Protein AF-A0A0C9RNR1-F1 (afdb_monomer_lite)

Structure (mmCIF, N/CA/C/O backbone):
data_AF-A0A0C9RNR1-F1
#
_entry.id   AF-A0A0C9RNR1-F1
#
loop_
_atom_site.group_PDB
_atom_site.id
_atom_site.type_symbol
_atom_site.label_atom_id
_atom_site.label_alt_id
_atom_site.label_comp_id
_atom_site.label_asym_id
_atom_site.label_entity_id
_atom_site.label_seq_id
_atom_site.pdbx_PDB_ins_code
_atom_site.Cartn_x
_atom_site.Cartn_y
_atom_site.Cartn_z
_atom_site.occupancy
_atom_site.B_iso_or_equiv
_atom_site.auth_seq_id
_atom_site.auth_comp_id
_atom_site.auth_asym_id
_atom_site.auth_atom_id
_atom_site.pdbx_PDB_model_num
ATOM 1 N N . MET A 1 1 ? 25.858 -9.173 -33.716 1.00 35.94 1 MET A N 1
ATOM 2 C CA . MET A 1 1 ? 25.272 -8.986 -32.372 1.00 35.94 1 MET A CA 1
ATOM 3 C C . MET A 1 1 ? 24.907 -7.518 -32.243 1.00 35.94 1 MET A C 1
ATOM 5 O O . MET A 1 1 ? 25.804 -6.699 -32.131 1.00 35.94 1 MET A O 1
ATOM 9 N N . SER A 1 2 ? 23.631 -7.173 -32.409 1.00 32.78 2 SER A N 1
ATOM 10 C CA . SER A 1 2 ? 23.141 -5.790 -32.363 1.00 32.78 2 SER A CA 1
ATOM 11 C C . SER A 1 2 ? 22.529 -5.511 -30.991 1.00 32.78 2 SER A C 1
ATOM 13 O O . SER A 1 2 ? 21.550 -6.155 -30.617 1.00 32.78 2 SER A O 1
ATOM 15 N N . GLU A 1 3 ? 23.124 -4.584 -30.244 1.00 34.31 3 GLU A N 1
ATOM 16 C CA . GLU A 1 3 ? 22.638 -4.125 -28.942 1.00 34.31 3 GLU A CA 1
ATOM 17 C C . GLU A 1 3 ? 21.278 -3.426 -29.086 1.00 34.31 3 GLU A C 1
ATOM 19 O O . GLU A 1 3 ? 21.125 -2.464 -29.840 1.00 34.31 3 GLU A O 1
ATOM 24 N N . TRP A 1 4 ? 20.270 -3.913 -28.360 1.00 26.73 4 TRP A N 1
ATOM 25 C CA . TRP A 1 4 ? 18.985 -3.229 -28.221 1.00 26.73 4 TRP A CA 1
ATOM 26 C C . TRP A 1 4 ? 19.075 -2.138 -27.143 1.00 26.73 4 TRP A C 1
ATOM 28 O O . TRP A 1 4 ? 19.646 -2.378 -26.076 1.00 26.73 4 TRP A O 1
ATOM 38 N N . PRO A 1 5 ? 18.458 -0.960 -27.343 1.00 36.59 5 PRO A N 1
ATOM 39 C CA . PRO A 1 5 ? 18.463 0.092 -26.338 1.00 36.59 5 PRO A CA 1
ATOM 40 C C . PRO A 1 5 ? 17.540 -0.277 -25.166 1.00 36.59 5 PRO A C 1
ATOM 42 O O . PRO A 1 5 ? 16.322 -0.404 -25.313 1.00 36.59 5 PRO A O 1
ATOM 45 N N . VAL A 1 6 ? 18.128 -0.417 -23.975 1.00 36.94 6 VAL A N 1
ATOM 46 C CA . VAL A 1 6 ? 17.417 -0.613 -22.703 1.00 36.94 6 VAL A CA 1
ATOM 47 C C . VAL A 1 6 ? 16.594 0.643 -22.389 1.00 36.94 6 VAL A C 1
ATOM 49 O O . VAL A 1 6 ? 17.132 1.664 -21.956 1.00 36.94 6 VAL A O 1
ATOM 52 N N . LYS A 1 7 ? 15.272 0.580 -22.593 1.00 38.75 7 LYS A N 1
ATOM 53 C CA . LYS A 1 7 ? 14.333 1.637 -22.182 1.00 38.75 7 LYS A CA 1
ATOM 54 C C . LYS A 1 7 ? 14.209 1.659 -20.652 1.00 38.75 7 LYS A C 1
ATOM 56 O O . LYS A 1 7 ? 13.410 0.928 -20.065 1.00 38.75 7 LYS A O 1
ATOM 61 N N . ARG A 1 8 ? 15.025 2.500 -20.012 1.00 43.25 8 ARG A N 1
ATOM 62 C CA . ARG A 1 8 ? 14.995 2.782 -18.566 1.00 43.25 8 ARG A CA 1
ATOM 63 C C . ARG A 1 8 ? 13.720 3.543 -18.200 1.00 43.25 8 ARG A C 1
ATOM 65 O O . ARG A 1 8 ? 13.287 4.418 -18.945 1.00 43.25 8 ARG A O 1
ATOM 72 N N . ALA A 1 9 ? 13.117 3.206 -17.062 1.00 36.34 9 ALA A N 1
ATOM 73 C CA . ALA A 1 9 ? 11.925 3.884 -16.571 1.00 36.34 9 ALA A CA 1
ATOM 74 C C . ALA A 1 9 ? 12.274 5.322 -16.149 1.00 36.34 9 ALA A C 1
ATOM 76 O O . ALA A 1 9 ? 12.951 5.538 -15.149 1.00 36.34 9 ALA A O 1
ATOM 77 N N . ARG A 1 10 ? 11.815 6.301 -16.930 1.00 39.66 10 ARG A N 1
ATOM 78 C CA . ARG A 1 10 ? 11.712 7.710 -16.544 1.00 39.66 10 ARG A CA 1
ATOM 79 C C . ARG A 1 10 ? 10.227 8.053 -16.618 1.00 39.66 10 ARG A C 1
ATOM 81 O O . ARG A 1 10 ? 9.581 7.692 -17.600 1.00 39.66 10 ARG A O 1
ATOM 88 N N . VAL A 1 11 ? 9.679 8.657 -15.570 1.00 40.31 11 VAL A N 1
ATOM 89 C CA . VAL A 1 11 ? 8.299 9.155 -15.565 1.00 40.31 11 VAL A CA 1
ATOM 90 C C . VAL A 1 11 ? 8.366 10.661 -15.765 1.00 40.31 11 VAL A C 1
ATOM 92 O O . VAL A 1 11 ? 8.975 11.356 -14.953 1.00 40.31 11 VAL A O 1
ATOM 95 N N . ASP A 1 12 ? 7.763 11.142 -16.849 1.00 34.16 12 ASP A N 1
ATOM 96 C CA . ASP A 1 12 ? 7.531 12.568 -17.061 1.00 34.16 12 ASP A CA 1
ATOM 97 C C . ASP A 1 12 ? 6.388 13.014 -16.142 1.00 34.16 12 ASP A C 1
ATOM 99 O O . ASP A 1 12 ? 5.281 12.473 -16.188 1.00 34.16 12 ASP A O 1
ATOM 103 N N . VAL A 1 13 ? 6.678 13.969 -15.259 1.00 36.22 13 VAL A N 1
ATOM 104 C CA . VAL A 1 13 ? 5.717 14.533 -14.306 1.00 36.22 13 VAL A CA 1
ATOM 105 C C . VAL A 1 13 ? 5.061 15.742 -14.967 1.00 36.22 13 VAL A C 1
ATOM 107 O O . VAL A 1 13 ? 5.750 16.701 -15.302 1.00 36.22 13 VAL A O 1
ATOM 110 N N . LYS A 1 14 ? 3.736 15.707 -15.148 1.00 32.44 14 LYS A N 1
ATOM 111 C CA . LYS A 1 14 ? 2.952 16.930 -15.347 1.00 32.44 14 LYS A CA 1
ATOM 112 C C . LYS A 1 14 ? 2.677 17.519 -13.967 1.00 32.44 14 LYS A C 1
ATOM 114 O O . LYS A 1 14 ? 1.990 16.896 -13.160 1.00 32.44 14 LYS A O 1
ATOM 119 N N . GLU A 1 15 ? 3.297 18.656 -13.684 1.00 39.41 15 GLU A N 1
ATOM 120 C CA . GLU A 1 15 ? 2.907 19.519 -12.572 1.00 39.41 15 GLU A CA 1
ATOM 121 C C . GLU A 1 15 ? 1.522 20.100 -12.887 1.00 39.41 15 GLU A C 1
ATOM 123 O O . GLU A 1 15 ? 1.246 20.411 -14.043 1.00 39.41 15 GLU A O 1
ATOM 128 N N . ASP A 1 16 ? 0.675 20.154 -11.857 1.00 39.09 16 ASP A N 1
ATOM 129 C CA . ASP A 1 16 ? -0.628 20.832 -11.755 1.00 39.09 16 ASP A CA 1
ATOM 130 C C . ASP A 1 16 ? -1.819 19.890 -11.531 1.00 39.09 16 ASP A C 1
ATOM 132 O O . ASP A 1 16 ? -2.452 19.382 -12.456 1.00 39.09 16 ASP A O 1
ATOM 136 N N . LEU A 1 17 ? -2.187 19.738 -10.253 1.00 33.88 17 LEU A N 1
ATOM 137 C CA . LEU A 1 17 ? -3.575 19.505 -9.866 1.00 33.88 17 LEU A CA 1
ATOM 138 C C . LEU A 1 17 ? -3.913 20.388 -8.647 1.00 33.88 17 LEU A C 1
ATOM 140 O O . LEU A 1 17 ? -3.193 20.323 -7.646 1.00 33.88 17 LEU A O 1
ATOM 144 N N . PRO A 1 18 ? -4.966 21.224 -8.707 1.00 32.09 18 PRO A N 1
ATOM 145 C CA . PRO A 1 18 ? -5.335 22.116 -7.615 1.00 32.09 18 PRO A CA 1
ATOM 146 C C . PRO A 1 18 ? -6.057 21.355 -6.493 1.00 32.09 18 PRO A C 1
ATOM 148 O O . PRO A 1 18 ? -6.986 20.585 -6.732 1.00 32.09 18 PRO A O 1
ATOM 151 N N . LEU A 1 19 ? -5.631 21.594 -5.251 1.00 32.72 19 LEU A N 1
ATOM 152 C CA . LEU A 1 19 ? -6.321 21.164 -4.034 1.00 32.72 19 LEU A CA 1
ATOM 153 C C . LEU A 1 19 ? -7.526 22.087 -3.782 1.00 32.72 19 LEU A C 1
ATOM 155 O O . LEU A 1 19 ? -7.370 23.146 -3.182 1.00 32.72 19 LEU A O 1
ATOM 159 N N . ASP A 1 20 ? -8.721 21.676 -4.206 1.00 31.28 20 ASP A N 1
ATOM 160 C CA . ASP A 1 20 ? -9.993 22.186 -3.671 1.00 31.28 20 ASP A CA 1
ATOM 161 C C . ASP A 1 20 ? -10.746 21.015 -3.020 1.00 31.28 20 ASP A C 1
ATOM 163 O O . ASP A 1 20 ? -11.088 20.031 -3.675 1.00 31.28 20 ASP A O 1
ATOM 167 N N . LEU A 1 21 ? -10.921 21.090 -1.697 1.00 36.12 21 LEU A N 1
ATOM 168 C CA . LEU A 1 21 ? -11.472 20.037 -0.834 1.00 36.12 21 LEU A CA 1
ATOM 169 C C . LEU A 1 21 ? -12.864 20.390 -0.279 1.00 36.12 21 LEU A C 1
ATOM 171 O O . LEU A 1 21 ? -13.237 19.942 0.807 1.00 36.12 21 LEU A O 1
ATOM 175 N N . SER A 1 22 ? -13.668 21.174 -0.996 1.00 28.69 22 SER A N 1
ATOM 176 C CA . SER A 1 22 ? -15.038 21.458 -0.557 1.00 28.69 22 SER A CA 1
ATOM 177 C C . SER A 1 22 ? -16.022 20.319 -0.902 1.00 28.69 22 SER A C 1
ATOM 179 O O . SER A 1 22 ? -16.586 20.240 -1.989 1.00 28.69 22 SER A O 1
ATOM 181 N N . MET A 1 23 ? -16.280 19.420 0.056 1.00 34.66 23 MET A N 1
ATOM 182 C CA . MET A 1 23 ? -17.396 18.458 -0.004 1.00 34.66 23 MET A CA 1
ATOM 183 C C . MET A 1 23 ? -18.615 19.007 0.753 1.00 34.66 23 MET A C 1
ATOM 185 O O . MET A 1 23 ? -18.560 19.242 1.960 1.00 34.66 23 MET A O 1
ATOM 189 N N . ARG A 1 24 ? -19.726 19.191 0.029 1.00 29.47 24 ARG A N 1
ATOM 190 C CA . ARG A 1 24 ? -21.059 19.522 0.561 1.00 29.47 24 ARG A CA 1
ATOM 191 C C . ARG A 1 24 ? -21.687 18.295 1.229 1.00 29.47 24 ARG A C 1
ATOM 193 O O . ARG A 1 24 ? -21.643 17.197 0.682 1.00 29.47 24 ARG A O 1
ATOM 200 N N . SER A 1 25 ? -22.297 18.499 2.392 1.00 27.27 25 SER A N 1
ATOM 201 C CA . SER A 1 25 ? -23.067 17.491 3.121 1.00 27.27 25 SER A CA 1
ATOM 202 C C . SER A 1 25 ? -24.398 17.186 2.423 1.00 27.27 25 SER A C 1
ATOM 204 O O . SER A 1 25 ? -25.093 18.094 1.970 1.00 27.27 25 SER A O 1
ATOM 206 N N . ILE A 1 26 ? -24.776 15.906 2.372 1.00 29.36 26 ILE A N 1
ATOM 207 C CA . ILE A 1 26 ? -26.142 15.468 2.061 1.00 29.36 26 ILE A CA 1
ATOM 208 C C . ILE A 1 26 ? -26.623 14.560 3.196 1.00 29.36 26 ILE A C 1
ATOM 210 O O . ILE A 1 26 ? -25.890 13.707 3.695 1.00 29.36 26 ILE A O 1
ATOM 214 N N . SER A 1 27 ? -27.854 14.832 3.620 1.00 28.41 27 SER A N 1
ATOM 215 C CA . SER A 1 27 ? -28.597 14.267 4.741 1.00 28.41 27 SER A CA 1
ATOM 216 C C . SER A 1 27 ? -29.081 12.831 4.520 1.00 28.41 27 SER A C 1
ATOM 218 O O . SER A 1 27 ? -29.361 12.404 3.404 1.00 28.41 27 SER A O 1
ATOM 220 N N . THR A 1 28 ? -29.234 12.135 5.643 1.00 27.36 28 THR A N 1
ATOM 221 C CA . THR A 1 28 ? -29.674 10.749 5.837 1.00 27.36 28 THR A CA 1
ATOM 222 C C . THR A 1 28 ? -31.156 10.499 5.543 1.00 27.36 28 THR A C 1
ATOM 224 O O . THR A 1 28 ? -32.003 11.303 5.927 1.00 27.36 28 THR A O 1
ATOM 227 N N . GLY A 1 29 ? -31.459 9.317 4.998 1.00 25.64 29 GLY A N 1
ATOM 228 C CA . GLY A 1 29 ? -32.767 8.661 5.061 1.00 25.64 29 GLY A CA 1
ATOM 229 C C . GLY A 1 29 ? -32.606 7.256 5.650 1.00 25.64 29 GLY A C 1
ATOM 230 O O . GLY A 1 29 ? -31.748 6.494 5.211 1.00 25.64 29 GLY A O 1
ATOM 231 N N . THR A 1 30 ? -33.373 6.972 6.698 1.00 26.56 30 THR A N 1
ATOM 232 C CA . THR A 1 30 ? -33.473 5.712 7.451 1.00 26.56 30 THR A CA 1
ATOM 233 C C . THR A 1 30 ? -34.291 4.661 6.713 1.00 26.56 30 THR A C 1
ATOM 235 O O . THR A 1 30 ? -35.353 5.003 6.210 1.00 26.56 30 THR A O 1
ATOM 238 N N . GLU A 1 31 ? -33.890 3.390 6.808 1.00 25.48 31 GLU A N 1
ATOM 239 C CA . GLU A 1 31 ? -34.819 2.265 6.978 1.00 25.48 31 GLU A CA 1
ATOM 240 C C . GLU A 1 31 ? -34.097 1.041 7.567 1.00 25.48 31 GLU A C 1
ATOM 242 O O . GLU A 1 31 ? -32.896 0.836 7.391 1.00 25.48 31 GLU A O 1
ATOM 247 N N . SER A 1 32 ? -34.844 0.299 8.373 1.00 27.58 32 SER A N 1
ATOM 248 C CA . SER A 1 32 ? -34.430 -0.727 9.332 1.00 27.58 32 SER A CA 1
ATOM 249 C C . SER A 1 32 ? -34.706 -2.138 8.821 1.00 27.58 32 SER A C 1
ATOM 251 O O . SER A 1 32 ? -35.799 -2.336 8.308 1.00 27.58 32 SER A O 1
ATOM 253 N N . GLU A 1 33 ? -33.850 -3.133 9.113 1.00 27.50 33 GLU A N 1
ATOM 254 C CA . GLU A 1 33 ? -34.331 -4.504 9.370 1.00 27.50 33 GLU A CA 1
ATOM 255 C C . GLU A 1 33 ? -33.338 -5.464 10.075 1.00 27.50 33 GLU A C 1
ATOM 257 O O . GLU A 1 33 ? -32.175 -5.599 9.709 1.00 27.50 33 GLU A O 1
ATOM 262 N N . LYS A 1 34 ? -33.901 -6.088 11.122 1.00 26.39 34 LYS A N 1
ATOM 263 C CA . LYS A 1 34 ? -33.707 -7.368 11.841 1.00 26.39 34 LYS A CA 1
ATOM 264 C C . LYS A 1 34 ? -32.382 -8.156 11.808 1.00 26.39 34 LYS A C 1
ATOM 266 O O . LYS A 1 34 ? -31.876 -8.591 10.782 1.00 26.39 34 LYS A O 1
ATOM 271 N N . SER A 1 35 ? -31.958 -8.486 13.028 1.00 29.06 35 SER A N 1
ATOM 272 C CA . SER A 1 35 ? -30.824 -9.304 13.455 1.00 29.06 35 SER A CA 1
ATOM 273 C C . SER A 1 35 ? -31.147 -10.804 13.587 1.00 29.06 35 SER A C 1
ATOM 275 O O . SER A 1 35 ? -32.209 -11.192 14.073 1.00 29.06 35 SER A O 1
ATOM 277 N N . GLN A 1 36 ? -30.171 -11.646 13.233 1.00 31.45 36 GLN A N 1
ATOM 278 C CA . GLN A 1 36 ? -30.008 -13.007 13.755 1.00 31.45 36 GLN A CA 1
ATOM 279 C C . GLN A 1 36 ? -28.646 -13.077 14.459 1.00 31.45 36 GLN A C 1
ATOM 281 O O . GLN A 1 36 ? -27.612 -12.818 13.846 1.00 31.45 36 GLN A O 1
ATOM 286 N N . GLU A 1 37 ? -28.657 -13.365 15.760 1.00 34.34 37 GLU A N 1
ATOM 287 C CA . GLU A 1 37 ? -27.469 -13.413 16.615 1.00 34.34 37 GLU A CA 1
ATOM 288 C C . GLU A 1 37 ? -26.782 -14.781 16.552 1.00 34.34 37 GLU A C 1
ATOM 290 O O . GLU A 1 37 ? -27.354 -15.814 16.898 1.00 34.34 37 GLU A O 1
ATOM 295 N N . SER A 1 38 ? -25.509 -14.767 16.168 1.00 33.34 38 SER A N 1
ATOM 296 C CA . SER A 1 38 ? -24.520 -15.795 16.506 1.00 33.34 38 SER A CA 1
ATOM 297 C C . SER A 1 38 ? -23.605 -15.249 17.610 1.00 33.34 38 SER A C 1
ATOM 299 O O . SER A 1 38 ? -23.360 -14.039 17.616 1.00 33.34 38 SER A O 1
ATOM 301 N N . PRO A 1 39 ? -23.070 -16.080 18.526 1.00 40.22 39 PRO A N 1
ATOM 302 C CA . PRO A 1 39 ? -22.374 -15.601 19.716 1.00 40.22 39 PRO A CA 1
ATOM 303 C C . PRO A 1 39 ? -21.039 -14.968 19.317 1.00 40.22 39 PRO A C 1
ATOM 305 O O . PRO A 1 39 ? -20.031 -15.646 19.121 1.00 40.22 39 PRO A O 1
ATOM 308 N N . SER A 1 40 ? -21.044 -13.648 19.153 1.00 55.38 40 SER A N 1
ATOM 309 C CA . SER A 1 40 ? -19.838 -12.877 18.904 1.00 55.38 40 SER A CA 1
ATOM 310 C C . SER A 1 40 ? -19.222 -12.539 20.256 1.00 55.38 40 SER A C 1
ATOM 312 O O . SER A 1 40 ? -19.852 -11.901 21.094 1.00 55.38 40 SER A O 1
ATOM 314 N N . ASN A 1 41 ? -17.986 -12.979 20.484 1.00 61.69 41 ASN A N 1
ATOM 315 C CA . ASN A 1 41 ? -17.217 -12.665 21.692 1.00 61.69 41 ASN A CA 1
ATOM 316 C C . ASN A 1 41 ? -16.699 -11.207 21.664 1.00 61.69 41 ASN A C 1
ATOM 318 O O . ASN A 1 41 ? -15.613 -10.900 22.152 1.00 61.69 41 ASN A O 1
ATOM 322 N N . CYS A 1 42 ? -17.444 -10.323 20.998 1.00 57.56 42 CYS A N 1
ATOM 323 C CA . CYS A 1 42 ? -17.068 -8.954 20.715 1.00 57.56 42 CYS A CA 1
ATOM 324 C C . CYS A 1 42 ? -17.404 -8.084 21.924 1.00 57.56 42 CYS A C 1
ATOM 326 O O . CYS A 1 42 ? -18.546 -8.114 22.385 1.00 57.56 42 CYS A O 1
ATOM 328 N N . PRO A 1 43 ? -16.458 -7.282 22.437 1.00 60.34 43 PRO A N 1
ATOM 329 C CA . PRO A 1 43 ? -16.772 -6.321 23.481 1.00 60.34 43 PRO A CA 1
ATOM 330 C C . PRO A 1 43 ? -17.845 -5.352 22.963 1.00 60.34 43 PRO A C 1
ATOM 332 O O . PRO A 1 43 ? -17.626 -4.603 22.014 1.00 60.34 43 PRO A O 1
ATOM 335 N N . SER A 1 44 ? -19.024 -5.401 23.581 1.00 52.97 44 SER A N 1
ATOM 336 C CA . SER A 1 44 ? -20.264 -4.756 23.125 1.00 52.97 44 SER A CA 1
ATOM 337 C C . SER A 1 44 ? -20.318 -3.242 23.350 1.00 52.97 44 SER A C 1
ATOM 339 O O . SER A 1 44 ? -21.340 -2.609 23.093 1.00 52.97 44 SER A O 1
ATOM 341 N N . THR A 1 45 ? -19.236 -2.629 23.823 1.00 53.75 45 THR A N 1
ATOM 342 C CA . THR A 1 45 ? -19.218 -1.196 24.107 1.00 53.75 45 THR A CA 1
ATOM 343 C C . THR A 1 45 ? -17.787 -0.683 24.080 1.00 53.75 45 THR A C 1
ATOM 345 O O . THR A 1 45 ? -16.926 -1.183 24.804 1.00 53.75 45 THR A O 1
ATOM 348 N N . LEU A 1 46 ? -17.524 0.351 23.273 1.00 53.84 46 LEU A N 1
ATOM 349 C CA . LEU A 1 46 ? -16.343 1.188 23.476 1.00 53.84 46 LEU A CA 1
ATOM 350 C C . LEU A 1 46 ? -16.480 1.794 24.882 1.00 53.84 46 LEU A C 1
ATOM 352 O O . LEU A 1 46 ? -17.467 2.488 25.127 1.00 53.84 46 LEU A O 1
ATOM 356 N N . PRO A 1 47 ? -15.556 1.544 25.826 1.00 46.38 47 PRO A N 1
ATOM 357 C CA . PRO A 1 47 ? -15.644 2.186 27.126 1.00 46.38 47 PRO A CA 1
ATOM 358 C C . PRO A 1 47 ? -15.586 3.704 26.933 1.00 46.38 47 PRO A C 1
ATOM 360 O O . PRO A 1 47 ? -14.698 4.204 26.226 1.00 46.38 47 PRO A O 1
ATOM 363 N N . ASN A 1 48 ? -16.535 4.402 27.571 1.00 43.50 48 ASN A N 1
ATOM 364 C CA . ASN A 1 48 ? -16.559 5.852 27.776 1.00 43.50 48 ASN A CA 1
ATOM 365 C C . ASN A 1 48 ? -15.360 6.247 28.648 1.00 43.50 48 ASN A C 1
ATOM 367 O O . ASN A 1 48 ? -15.485 6.575 29.823 1.00 43.50 48 ASN A O 1
ATOM 371 N N . HIS A 1 49 ? -14.165 6.177 28.080 1.00 48.66 49 HIS A N 1
ATOM 372 C CA . HIS A 1 49 ? -13.035 6.923 28.588 1.00 48.66 49 HIS A CA 1
ATOM 373 C C . HIS A 1 49 ? -13.030 8.249 27.850 1.00 48.66 49 HIS A C 1
ATOM 375 O O . HIS A 1 49 ? -12.961 8.270 26.623 1.00 48.66 49 HIS A O 1
ATOM 381 N N . SER A 1 50 ? -13.124 9.342 28.605 1.00 47.41 50 SER A N 1
ATOM 382 C CA . SER A 1 50 ? -12.782 10.676 28.132 1.00 47.41 50 SER A CA 1
ATOM 383 C C . SER A 1 50 ? -11.335 10.632 27.642 1.00 47.41 50 SER A C 1
ATOM 385 O O . SER A 1 50 ? -10.393 10.716 28.433 1.00 47.41 50 SER A O 1
ATOM 387 N N . GLU A 1 51 ? -11.150 10.381 26.349 1.00 55.16 51 GLU A N 1
ATOM 388 C CA . GLU A 1 51 ? -9.838 10.419 25.727 1.00 55.16 51 GLU A CA 1
ATOM 389 C C . GLU A 1 51 ? -9.325 11.847 25.865 1.00 55.16 51 GLU A C 1
ATOM 391 O O . GLU A 1 51 ? -9.977 12.803 25.450 1.00 55.16 51 GLU A O 1
ATOM 396 N N . ASN A 1 52 ? -8.185 11.986 26.534 1.00 49.19 52 ASN A N 1
ATOM 397 C CA . ASN A 1 52 ? -7.510 13.255 26.722 1.00 49.19 52 ASN A CA 1
ATOM 398 C C . ASN A 1 52 ? -6.967 13.713 25.358 1.00 49.19 52 ASN A C 1
ATOM 400 O O . ASN A 1 52 ? -5.807 13.498 25.029 1.00 49.19 52 ASN A O 1
ATOM 404 N N . THR A 1 53 ? -7.832 14.298 24.531 1.00 52.53 53 THR A N 1
ATOM 405 C CA . THR A 1 53 ? -7.544 14.829 23.188 1.00 52.53 53 THR A CA 1
ATOM 406 C C . THR A 1 53 ? -6.717 16.113 23.212 1.00 52.53 53 THR A C 1
ATOM 408 O O . THR A 1 53 ? -6.467 16.696 22.162 1.00 52.53 53 THR A O 1
ATOM 411 N N . GLN A 1 54 ? -6.260 16.549 24.388 1.00 52.19 54 GLN A N 1
ATOM 412 C CA . GLN A 1 54 ? -5.742 17.896 24.631 1.00 52.19 54 GLN A CA 1
ATOM 413 C C . GLN A 1 54 ? -4.461 18.259 23.855 1.00 52.19 54 GLN A C 1
ATOM 415 O O . GLN A 1 54 ? -4.092 19.422 23.872 1.00 52.19 54 GLN A O 1
ATOM 420 N N . ASN A 1 55 ? -3.808 17.331 23.138 1.00 61.78 55 ASN A N 1
ATOM 421 C CA . ASN A 1 55 ? -2.566 17.612 22.399 1.00 61.78 55 ASN A CA 1
ATOM 422 C C . ASN A 1 55 ? -2.456 16.981 20.997 1.00 61.78 55 ASN A C 1
ATOM 424 O O . ASN A 1 55 ? -1.381 17.046 20.402 1.00 61.78 55 ASN A O 1
ATOM 428 N N . PHE A 1 56 ? -3.508 16.367 20.439 1.00 62.72 56 PHE A N 1
ATOM 429 C CA . PHE A 1 56 ? -3.408 15.790 19.090 1.00 62.72 56 PHE A CA 1
ATOM 430 C C . PHE A 1 56 ? -3.719 16.855 18.028 1.00 62.72 56 PHE A C 1
ATOM 432 O O . PHE A 1 56 ? -4.848 17.354 17.999 1.00 62.72 56 PHE A O 1
ATOM 439 N N . PRO A 1 57 ? -2.769 17.217 17.145 1.00 72.81 57 PRO A N 1
ATOM 440 C CA . PRO A 1 57 ? -3.038 18.197 16.105 1.00 72.81 57 PRO A CA 1
ATOM 441 C C . PRO A 1 57 ? -4.160 17.689 15.186 1.00 72.81 57 PRO A C 1
ATOM 443 O O . PRO A 1 57 ? -4.099 16.547 14.722 1.00 72.81 57 PRO A O 1
ATOM 446 N N . PRO A 1 58 ? -5.183 18.505 14.879 1.00 65.81 58 PRO A N 1
ATOM 447 C CA . PRO A 1 58 ? -6.304 18.068 14.045 1.00 65.81 58 PRO A CA 1
ATOM 448 C C . PRO A 1 58 ? -5.890 17.737 12.598 1.00 65.81 58 PRO A C 1
ATOM 450 O O . PRO A 1 58 ? -6.668 17.145 11.853 1.00 65.81 58 PRO A O 1
ATOM 453 N N . ASP A 1 59 ? -4.667 18.090 12.194 1.00 84.94 59 ASP A N 1
ATOM 454 C CA . ASP A 1 59 ? -4.146 17.959 10.836 1.00 84.94 59 ASP A CA 1
ATOM 455 C C . ASP A 1 59 ? -3.252 16.726 10.607 1.00 84.94 59 ASP A C 1
ATOM 457 O O . ASP A 1 59 ? -2.728 16.565 9.503 1.00 84.94 59 ASP A O 1
ATOM 461 N N . VAL A 1 60 ? -3.085 15.827 11.591 1.00 89.19 60 VAL A N 1
ATOM 462 C CA . VAL A 1 60 ? -2.171 14.670 11.468 1.00 89.19 60 VAL A CA 1
ATOM 463 C C . VAL A 1 60 ? -2.420 13.820 10.212 1.00 89.19 60 VAL A C 1
ATOM 465 O O . VAL A 1 60 ? -1.440 13.553 9.513 1.00 89.19 60 VAL A O 1
ATOM 468 N N . PRO A 1 61 ? -3.661 13.435 9.837 1.00 92.12 61 PRO A N 1
ATOM 469 C CA . PRO A 1 61 ? -3.898 12.709 8.588 1.00 92.12 61 PRO A CA 1
ATOM 470 C C . PRO A 1 61 ? -3.393 13.448 7.341 1.00 92.12 61 PRO A C 1
ATOM 472 O O . PRO A 1 61 ? -2.814 12.829 6.452 1.00 92.12 61 PRO A O 1
ATOM 475 N N . LEU A 1 62 ? -3.580 14.772 7.282 1.00 91.12 62 LEU A N 1
ATOM 476 C CA . LEU A 1 62 ? -3.162 15.601 6.147 1.00 91.12 62 LEU A CA 1
ATOM 477 C C . LEU A 1 62 ? -1.643 15.778 6.109 1.00 91.12 62 LEU A C 1
ATOM 479 O O . LEU A 1 62 ? -1.031 15.664 5.047 1.00 91.12 62 LEU A O 1
ATOM 483 N N . ARG A 1 63 ? -1.019 16.003 7.270 1.00 92.06 63 ARG A N 1
ATOM 484 C CA . ARG A 1 63 ? 0.442 16.058 7.398 1.00 92.06 63 ARG A CA 1
ATOM 485 C C . ARG A 1 63 ? 1.072 14.740 6.974 1.00 92.06 63 ARG A C 1
ATOM 487 O O . ARG A 1 63 ? 2.022 14.743 6.197 1.00 92.06 63 ARG A O 1
ATOM 494 N N . LEU A 1 64 ? 0.517 13.621 7.431 1.00 92.31 64 LEU A N 1
ATOM 495 C CA . LEU A 1 64 ? 0.989 12.289 7.079 1.00 92.31 64 LEU A CA 1
ATOM 496 C C . LEU A 1 64 ? 0.883 12.025 5.575 1.00 92.31 64 LEU A C 1
ATOM 498 O O . LEU A 1 64 ? 1.860 11.596 4.964 1.00 92.31 64 LEU A O 1
ATOM 502 N N . LEU A 1 65 ? -0.262 12.364 4.978 1.00 94.00 65 LEU A N 1
ATOM 503 C CA . LEU A 1 65 ? -0.482 12.252 3.540 1.00 94.00 65 LEU A CA 1
ATOM 504 C C . LEU A 1 65 ? 0.528 13.089 2.745 1.00 94.00 65 LEU A C 1
ATOM 506 O O . LEU A 1 65 ? 1.119 12.601 1.784 1.00 94.00 65 LEU A O 1
ATOM 510 N N . SER A 1 66 ? 0.765 14.333 3.171 1.00 93.19 66 SER A N 1
ATOM 511 C CA . SER A 1 66 ? 1.744 15.232 2.552 1.00 93.19 66 SER A CA 1
ATOM 512 C C . SER A 1 66 ? 3.168 14.665 2.617 1.00 93.19 66 SER A C 1
ATOM 514 O O . SER A 1 66 ? 3.907 14.702 1.627 1.00 93.19 66 SER A O 1
ATOM 516 N N . LEU A 1 67 ? 3.544 14.062 3.750 1.00 92.88 67 LEU A N 1
ATOM 517 C CA . LEU A 1 67 ? 4.837 13.396 3.918 1.00 92.88 67 LEU A CA 1
ATOM 518 C C . LEU A 1 67 ? 4.975 12.164 3.024 1.00 92.88 67 LEU A C 1
ATOM 520 O O . LEU A 1 67 ? 6.000 12.001 2.363 1.00 92.88 67 LEU A O 1
ATOM 524 N N . GLU A 1 68 ? 3.952 11.310 2.963 1.00 94.38 68 GLU A N 1
ATOM 525 C CA . GLU A 1 68 ? 3.951 10.120 2.104 1.00 94.38 68 GLU A CA 1
ATOM 526 C C . GLU A 1 68 ? 4.014 10.486 0.624 1.00 94.38 68 GLU A C 1
ATOM 528 O O . GLU A 1 68 ? 4.759 9.861 -0.139 1.00 94.38 68 GLU A O 1
ATOM 533 N N . PHE A 1 69 ? 3.289 11.529 0.222 1.00 93.12 69 PHE A N 1
ATOM 534 C CA . PHE A 1 69 ? 3.317 12.035 -1.141 1.00 93.12 69 PHE A CA 1
ATOM 535 C C . PHE A 1 69 ? 4.693 12.617 -1.490 1.00 93.12 69 PHE A C 1
ATOM 537 O O . PHE A 1 69 ? 5.291 12.235 -2.497 1.00 93.12 69 PHE A O 1
ATOM 544 N N . SER A 1 70 ? 5.260 13.460 -0.623 1.00 92.69 70 SER A N 1
ATOM 545 C CA . SER A 1 70 ? 6.592 14.057 -0.814 1.00 92.69 70 SER A CA 1
ATOM 546 C C . SER A 1 70 ? 7.701 13.004 -0.879 1.00 92.69 70 SER A C 1
ATOM 548 O O . SER A 1 70 ? 8.590 13.061 -1.738 1.00 92.69 70 SER A O 1
ATOM 550 N N . LEU A 1 71 ? 7.632 11.996 -0.007 1.00 92.00 71 LEU A N 1
ATOM 551 C CA . LEU A 1 71 ? 8.537 10.854 -0.032 1.00 92.00 71 LEU A CA 1
ATOM 552 C C . LEU A 1 71 ? 8.397 10.084 -1.348 1.00 92.00 71 LEU A C 1
ATOM 554 O O . LEU A 1 71 ? 9.399 9.811 -2.004 1.00 92.00 71 LEU A O 1
ATOM 558 N N . THR A 1 72 ? 7.168 9.797 -1.778 1.00 92.81 72 THR A N 1
ATOM 559 C CA . THR A 1 72 ? 6.886 9.122 -3.054 1.00 92.81 72 THR A CA 1
ATOM 560 C C . THR A 1 72 ? 7.478 9.884 -4.242 1.00 92.81 72 THR A C 1
ATOM 562 O O . THR A 1 72 ? 8.164 9.280 -5.069 1.00 92.81 72 THR A O 1
ATOM 565 N N . LYS A 1 73 ? 7.308 11.212 -4.296 1.00 92.38 73 LYS A N 1
ATOM 566 C CA . LYS A 1 73 ? 7.901 12.068 -5.339 1.00 92.38 73 LYS A CA 1
ATOM 567 C C . LYS A 1 73 ? 9.425 12.063 -5.316 1.00 92.38 73 LYS A C 1
ATOM 569 O O . LYS A 1 73 ? 10.054 12.138 -6.368 1.00 92.38 73 LYS A O 1
ATOM 574 N N . THR A 1 74 ? 10.031 11.952 -4.138 1.00 91.56 74 THR A N 1
ATOM 575 C CA . THR A 1 74 ? 11.488 11.826 -4.012 1.00 91.56 74 THR A CA 1
ATOM 576 C C . THR A 1 74 ? 11.971 10.469 -4.523 1.00 91.56 74 THR A C 1
ATOM 578 O O . THR A 1 74 ? 12.914 10.412 -5.306 1.00 91.56 74 THR A O 1
ATOM 581 N N . LEU A 1 75 ? 11.291 9.380 -4.155 1.00 90.81 75 LEU A N 1
ATOM 582 C CA . LEU A 1 75 ? 11.637 8.024 -4.595 1.00 90.81 75 LEU A CA 1
ATOM 583 C C . LEU A 1 75 ? 11.503 7.844 -6.110 1.00 90.81 75 LEU A C 1
ATOM 585 O O . LEU A 1 75 ? 12.335 7.179 -6.714 1.00 90.81 75 LEU A O 1
ATOM 589 N N . GLN A 1 76 ? 10.505 8.464 -6.741 1.00 90.19 76 GLN A N 1
ATOM 590 C CA . GLN A 1 76 ? 10.329 8.423 -8.200 1.00 90.19 76 GLN A CA 1
ATOM 591 C C . GLN A 1 76 ? 11.494 9.061 -8.979 1.00 90.19 76 GLN A C 1
ATOM 593 O O . GLN A 1 76 ? 11.669 8.760 -10.158 1.00 90.19 76 GLN A O 1
ATOM 598 N N . LYS A 1 77 ? 12.301 9.921 -8.340 1.00 90.12 77 LYS A N 1
ATOM 599 C CA . LYS A 1 77 ? 13.493 10.541 -8.948 1.00 90.12 77 LYS A CA 1
ATOM 600 C C . LYS A 1 77 ? 14.735 9.646 -8.871 1.00 90.12 77 LYS A C 1
ATOM 602 O O . LYS A 1 77 ? 15.731 9.937 -9.530 1.00 90.12 77 LYS A O 1
ATOM 607 N N . ILE A 1 78 ? 14.693 8.579 -8.074 1.00 89.81 78 ILE A N 1
ATOM 608 C CA . ILE A 1 78 ? 15.810 7.650 -7.909 1.00 89.81 78 ILE A CA 1
ATOM 609 C C . ILE A 1 78 ? 15.883 6.717 -9.117 1.00 89.81 78 ILE A C 1
ATOM 611 O O . ILE A 1 78 ? 14.892 6.107 -9.521 1.00 89.81 78 ILE A O 1
ATOM 615 N N . LEU A 1 79 ? 17.090 6.546 -9.659 1.00 88.25 79 LEU A N 1
ATOM 616 C CA . LEU A 1 79 ? 17.356 5.522 -10.661 1.00 88.25 79 LEU A CA 1
ATOM 617 C C . LEU A 1 79 ? 17.609 4.179 -9.969 1.00 88.25 79 LEU A C 1
ATOM 619 O O . LEU A 1 79 ? 18.719 3.899 -9.515 1.00 88.25 79 LEU A O 1
ATOM 623 N N . PHE A 1 80 ? 16.584 3.333 -9.913 1.00 90.44 80 PHE A N 1
ATOM 624 C CA . PHE A 1 80 ? 16.744 1.978 -9.400 1.00 90.44 80 PHE A CA 1
ATOM 625 C C . PHE A 1 80 ? 17.529 1.120 -10.408 1.00 90.44 80 PHE A C 1
ATOM 627 O O . PHE A 1 80 ? 17.146 1.045 -11.578 1.00 90.44 80 PHE A O 1
ATOM 634 N N . PRO A 1 81 ? 18.639 0.480 -9.996 1.00 89.00 81 PRO A N 1
ATOM 635 C CA . PRO A 1 81 ? 19.370 -0.430 -10.863 1.00 89.00 81 PRO A CA 1
ATOM 636 C C . PRO A 1 81 ? 18.609 -1.754 -11.024 1.00 89.00 81 PRO A C 1
ATOM 638 O O . PRO A 1 81 ? 17.680 -2.061 -10.273 1.00 89.00 81 PRO A O 1
ATOM 641 N N . ALA A 1 82 ? 19.073 -2.584 -11.960 1.00 90.12 82 ALA A N 1
ATOM 642 C CA . ALA A 1 82 ? 18.614 -3.963 -12.073 1.00 90.12 82 ALA A CA 1
ATOM 643 C C . ALA A 1 82 ? 18.668 -4.684 -10.702 1.00 90.12 82 ALA A C 1
ATOM 64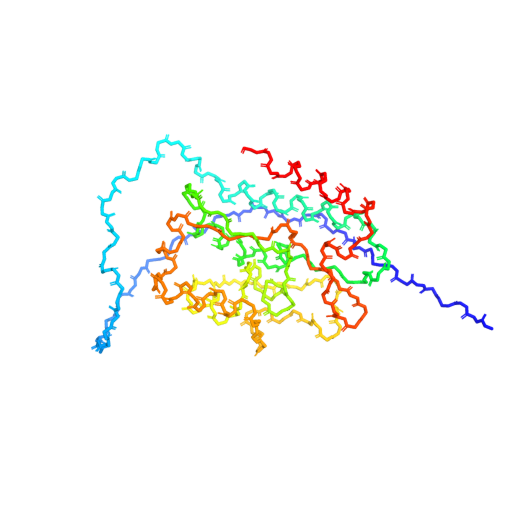5 O O . ALA A 1 82 ? 19.627 -4.471 -9.946 1.00 90.12 82 ALA A O 1
ATOM 646 N N . PRO A 1 83 ? 17.669 -5.530 -10.382 1.00 94.06 83 PRO A N 1
ATOM 647 C CA . PRO A 1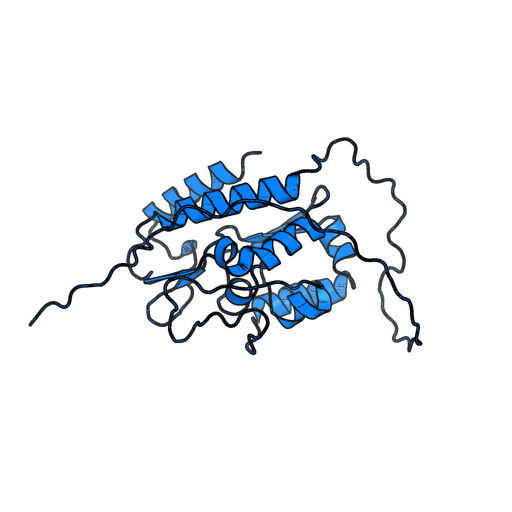 83 ? 16.621 -6.029 -11.282 1.00 94.06 83 PRO A CA 1
ATOM 648 C C . PRO A 1 83 ? 15.322 -5.197 -11.310 1.00 94.06 83 PRO A C 1
ATOM 650 O O . PRO A 1 83 ? 14.325 -5.675 -11.837 1.00 94.06 83 PRO A O 1
ATOM 653 N N . VAL A 1 84 ? 15.287 -3.985 -10.745 1.00 95.88 84 VAL A N 1
ATOM 654 C CA . VAL A 1 84 ? 14.060 -3.169 -10.729 1.00 95.88 84 VAL A CA 1
ATOM 655 C C . VAL A 1 84 ? 13.761 -2.616 -12.125 1.00 95.88 84 VAL A C 1
ATOM 657 O O . VAL A 1 84 ? 14.585 -1.922 -12.715 1.00 95.88 84 VAL A O 1
ATOM 660 N N . GLU A 1 85 ? 12.556 -2.878 -12.627 1.00 96.06 85 GLU A N 1
ATOM 661 C CA . GLU A 1 85 ? 12.086 -2.404 -13.938 1.00 96.06 85 GLU A CA 1
ATOM 662 C C . GLU A 1 85 ? 10.766 -1.634 -13.880 1.00 96.06 85 GLU A C 1
ATOM 664 O O . GLU A 1 85 ? 10.497 -0.794 -14.744 1.00 96.06 85 GLU A O 1
ATOM 669 N N . TYR A 1 86 ? 9.949 -1.902 -12.862 1.00 96.81 86 TYR A N 1
ATOM 670 C CA . TYR A 1 86 ? 8.667 -1.243 -12.650 1.00 96.81 86 TYR A CA 1
ATOM 671 C C . TYR A 1 86 ? 8.603 -0.670 -11.236 1.00 96.81 86 TYR A C 1
ATOM 673 O O . TYR A 1 86 ? 8.951 -1.344 -10.265 1.00 96.81 86 TYR A O 1
ATOM 681 N N . LEU A 1 87 ? 8.119 0.568 -11.138 1.00 96.44 87 LEU A N 1
ATOM 682 C CA . LEU A 1 87 ? 7.853 1.263 -9.885 1.00 96.44 87 LEU A CA 1
ATOM 683 C C . LEU A 1 87 ? 6.396 1.702 -9.875 1.00 96.44 87 LEU A C 1
ATOM 685 O O . LEU A 1 87 ? 5.953 2.439 -10.755 1.00 96.44 87 LEU A O 1
ATOM 689 N N . TYR A 1 88 ? 5.655 1.243 -8.874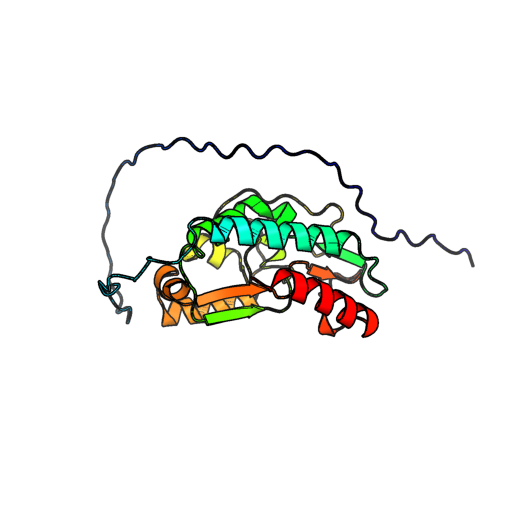 1.00 97.88 88 TYR A N 1
ATOM 690 C CA . TYR A 1 88 ? 4.279 1.651 -8.631 1.00 97.88 88 TYR A CA 1
ATOM 691 C C . TYR A 1 88 ? 4.223 2.522 -7.381 1.00 97.88 88 TYR A C 1
ATOM 693 O O . TYR A 1 88 ? 4.768 2.152 -6.342 1.00 97.88 88 TYR A O 1
ATOM 701 N N . SER A 1 89 ? 3.490 3.630 -7.472 1.00 97.56 89 SER A N 1
ATOM 702 C CA . SER A 1 89 ? 3.252 4.572 -6.374 1.00 97.56 89 SER A CA 1
ATOM 703 C C . SER A 1 89 ? 1.764 4.610 -5.995 1.00 97.56 89 SER A C 1
ATOM 705 O O . SER A 1 89 ? 1.056 5.509 -6.448 1.00 97.56 89 SER A O 1
ATOM 707 N N . PRO A 1 90 ? 1.258 3.662 -5.180 1.00 98.00 90 PRO A N 1
ATOM 708 C CA . PRO A 1 90 ? -0.159 3.614 -4.812 1.00 98.00 90 PRO A CA 1
ATOM 709 C C . PRO A 1 90 ? -0.644 4.863 -4.075 1.00 98.00 90 PRO A C 1
ATOM 711 O O . PRO A 1 90 ? -1.806 5.219 -4.196 1.00 98.00 90 PRO A O 1
ATOM 714 N N . ILE A 1 91 ? 0.244 5.562 -3.361 1.00 97.56 91 ILE A N 1
ATOM 715 C CA . ILE A 1 91 ? -0.076 6.845 -2.715 1.00 97.56 91 ILE A CA 1
ATOM 716 C C . ILE A 1 91 ? -0.540 7.893 -3.739 1.00 97.56 91 ILE A C 1
ATOM 718 O O . ILE A 1 91 ? -1.346 8.756 -3.412 1.00 97.56 91 ILE A O 1
ATOM 722 N N . GLU A 1 92 ? -0.048 7.813 -4.978 1.00 97.00 92 GLU A N 1
ATOM 723 C CA . GLU A 1 92 ? -0.391 8.743 -6.052 1.00 97.00 92 GLU A CA 1
ATOM 724 C C . GLU A 1 92 ? -1.625 8.279 -6.831 1.00 97.00 92 GLU A C 1
ATOM 726 O O . GLU A 1 92 ? -2.621 8.989 -6.871 1.00 97.00 92 GLU A O 1
ATOM 731 N N . TYR A 1 93 ? -1.603 7.076 -7.413 1.00 98.44 93 TYR A N 1
ATOM 732 C CA . TYR A 1 93 ? -2.717 6.642 -8.267 1.00 98.44 93 TYR A CA 1
ATOM 733 C C . TYR A 1 93 ? -3.931 6.120 -7.482 1.00 98.44 93 TYR A C 1
ATOM 735 O O . TYR A 1 93 ? -5.033 6.091 -8.009 1.00 98.44 93 TYR A O 1
ATOM 743 N N . ALA A 1 94 ? -3.775 5.710 -6.221 1.00 98.38 94 ALA A N 1
ATOM 744 C CA . ALA A 1 94 ? -4.888 5.337 -5.340 1.00 98.38 94 ALA A CA 1
ATOM 745 C C . ALA A 1 94 ? -5.109 6.393 -4.241 1.00 98.38 94 ALA A C 1
ATOM 747 O O . ALA A 1 94 ? -5.598 6.075 -3.153 1.00 98.38 94 ALA A O 1
ATOM 748 N N . PHE A 1 95 ? -4.750 7.654 -4.524 1.00 98.12 95 PHE A N 1
ATOM 749 C CA . PHE A 1 95 ? -4.787 8.767 -3.573 1.00 98.12 95 PHE A CA 1
ATOM 750 C C . PHE A 1 95 ? -6.142 8.911 -2.878 1.00 98.12 95 PHE A C 1
ATOM 752 O O . PHE A 1 95 ? -6.185 9.094 -1.665 1.00 98.12 95 PHE A O 1
ATOM 759 N N . SER A 1 96 ? -7.250 8.782 -3.617 1.00 98.25 96 SER A N 1
ATOM 760 C CA . SER A 1 96 ? -8.603 8.911 -3.060 1.00 98.25 96 SER A CA 1
ATOM 761 C C . SER A 1 96 ? -8.847 7.911 -1.923 1.00 98.25 96 SER A C 1
ATOM 763 O O . SER A 1 96 ? -9.206 8.305 -0.814 1.00 98.25 96 SER A O 1
ATOM 765 N N . VAL A 1 97 ? -8.572 6.625 -2.160 1.00 98.69 97 VAL A N 1
ATOM 766 C CA . VAL A 1 97 ? -8.770 5.571 -1.153 1.00 98.69 97 VAL A CA 1
ATOM 767 C C . VAL A 1 97 ? -7.768 5.705 -0.008 1.00 98.69 97 VAL A C 1
ATOM 769 O O . VAL A 1 97 ? -8.135 5.549 1.157 1.00 98.69 97 VAL A O 1
ATOM 772 N N . HIS A 1 98 ? -6.512 6.033 -0.315 1.00 98.62 98 HIS A N 1
ATOM 773 C CA . HIS A 1 98 ? -5.476 6.195 0.699 1.00 98.62 98 HIS A CA 1
ATOM 774 C C . HIS A 1 98 ? -5.745 7.395 1.625 1.00 98.62 98 HIS A C 1
ATOM 776 O O . HIS A 1 98 ? -5.660 7.270 2.845 1.00 98.62 98 HIS A O 1
ATOM 782 N N . SER A 1 99 ? -6.157 8.536 1.069 1.00 97.62 99 SER A N 1
ATOM 783 C CA . SER A 1 99 ? -6.577 9.714 1.834 1.00 97.62 99 SER A CA 1
ATOM 784 C C . SER A 1 99 ? -7.768 9.385 2.738 1.00 97.62 99 SER A C 1
ATOM 786 O O . SER A 1 99 ? -7.726 9.683 3.931 1.00 97.62 99 SER A O 1
ATOM 788 N N . ASN A 1 100 ? -8.774 8.665 2.225 1.00 98.00 100 ASN A N 1
ATOM 789 C CA . ASN A 1 100 ? -9.911 8.197 3.024 1.00 98.00 100 ASN A CA 1
ATOM 790 C C . ASN A 1 100 ? -9.472 7.275 4.175 1.00 98.00 100 ASN A C 1
ATOM 792 O O . ASN A 1 100 ? -9.980 7.402 5.287 1.00 98.00 100 ASN A O 1
ATOM 796 N N . TYR A 1 101 ? -8.502 6.383 3.944 1.00 98.50 101 TYR A N 1
ATOM 797 C CA . TYR A 1 101 ? -7.924 5.523 4.982 1.00 98.50 101 TYR A CA 1
ATOM 798 C C . TYR A 1 101 ? -7.272 6.338 6.109 1.00 98.50 101 TYR A C 1
ATOM 800 O O . TYR A 1 101 ? -7.596 6.136 7.283 1.00 98.50 101 TYR A O 1
ATOM 808 N N . LEU A 1 102 ? -6.400 7.292 5.764 1.00 97.12 102 LEU A N 1
ATOM 809 C CA . LEU A 1 102 ? -5.735 8.148 6.749 1.00 97.12 102 LEU A CA 1
ATOM 810 C C . LEU A 1 102 ? -6.744 9.016 7.503 1.00 97.12 102 LEU A C 1
ATOM 812 O O . LEU A 1 102 ? -6.716 9.071 8.731 1.00 97.12 102 LEU A O 1
ATOM 816 N N . GLN A 1 103 ? -7.664 9.657 6.782 1.00 95.44 103 GLN A N 1
ATOM 817 C CA . GLN A 1 103 ? -8.687 10.503 7.384 1.00 95.44 103 GLN A CA 1
ATOM 818 C C . GLN A 1 103 ? -9.599 9.708 8.307 1.00 95.44 103 GLN A C 1
ATOM 820 O O . GLN A 1 103 ? -9.926 10.203 9.375 1.00 95.44 103 GLN A O 1
ATOM 825 N N . LYS A 1 104 ? -10.002 8.486 7.944 1.00 96.62 104 LYS A N 1
ATOM 826 C CA . LYS A 1 104 ? -10.901 7.671 8.769 1.00 96.62 104 LYS A CA 1
ATOM 827 C C . LYS A 1 104 ? -10.211 7.151 10.027 1.00 96.62 104 LYS A C 1
ATOM 829 O O . LYS A 1 104 ? -10.802 7.205 11.102 1.00 96.62 104 LYS A O 1
ATOM 834 N N . PHE A 1 105 ? -8.968 6.684 9.911 1.00 96.94 105 PHE A N 1
ATOM 835 C CA . PHE A 1 105 ? -8.349 5.866 10.954 1.00 96.94 105 PHE A CA 1
ATOM 836 C C . PHE A 1 105 ? -7.151 6.506 11.673 1.00 96.94 105 PHE A C 1
ATOM 838 O O . PHE A 1 105 ? -6.731 5.993 12.709 1.00 96.94 105 PHE A O 1
ATOM 845 N N . CYS A 1 106 ? -6.627 7.645 11.209 1.00 94.12 106 CYS A N 1
ATOM 846 C CA . CYS A 1 106 ? -5.471 8.339 11.801 1.00 94.12 106 CYS A CA 1
ATOM 847 C C . CYS A 1 106 ? -5.847 9.621 12.584 1.00 94.12 106 CYS A C 1
ATOM 849 O O . CYS A 1 106 ? -5.042 10.537 12.710 1.00 94.12 106 CYS A O 1
ATOM 851 N N . LYS A 1 107 ? -7.079 9.712 13.109 1.00 88.06 107 LYS A N 1
ATOM 852 C CA . LYS A 1 107 ? -7.606 10.924 13.781 1.00 88.06 107 LYS A CA 1
ATOM 853 C C . LYS A 1 107 ? -7.138 11.148 15.224 1.00 88.06 107 LYS A C 1
ATOM 855 O O . LYS A 1 107 ? -7.418 12.198 15.791 1.00 88.06 107 LYS A O 1
ATOM 860 N N . HIS A 1 108 ? -6.477 10.162 15.820 1.00 87.00 108 HIS A N 1
ATOM 861 C CA . HIS A 1 108 ? -6.063 10.174 17.223 1.00 87.00 108 HIS A CA 1
ATOM 862 C C . HIS A 1 108 ? -4.688 9.530 17.361 1.00 87.00 108 HIS A C 1
ATOM 864 O O . HIS A 1 108 ? -4.276 8.760 16.485 1.00 87.00 108 HIS A O 1
ATOM 870 N N . GLU A 1 109 ? -4.018 9.806 18.477 1.00 89.31 109 GLU A N 1
ATOM 871 C CA . GLU A 1 109 ? -2.725 9.219 18.811 1.00 89.31 109 GLU A CA 1
ATOM 872 C C . GLU A 1 109 ? -2.779 7.686 18.795 1.00 89.31 109 GLU A C 1
ATOM 874 O O . GLU A 1 109 ? -3.764 7.059 19.196 1.00 89.31 109 GLU A O 1
ATOM 879 N N . LYS A 1 110 ? -1.699 7.076 18.305 1.00 91.25 110 LYS A N 1
ATOM 880 C CA . LYS A 1 110 ? -1.574 5.631 18.129 1.00 91.25 110 LYS A CA 1
ATOM 881 C C . LYS A 1 110 ? -0.451 5.135 19.019 1.00 91.25 110 LYS A C 1
ATOM 883 O O . LYS A 1 110 ? 0.683 5.579 18.893 1.00 91.25 110 LYS A O 1
ATOM 888 N N . LYS A 1 111 ? -0.774 4.189 19.896 1.00 94.94 111 LYS A N 1
ATOM 889 C CA . LYS A 1 111 ? 0.192 3.550 20.798 1.00 94.94 111 LYS A CA 1
ATOM 890 C C . LYS A 1 111 ? 0.994 2.462 20.089 1.00 94.94 111 LYS A C 1
ATOM 892 O O . LYS A 1 111 ? 2.110 2.157 20.489 1.00 94.94 111 LYS A O 1
ATOM 897 N N . ILE A 1 112 ? 0.405 1.855 19.060 1.00 97.12 112 ILE A N 1
ATOM 898 C CA . ILE A 1 112 ? 0.972 0.726 18.329 1.00 97.12 112 ILE A CA 1
ATOM 899 C C . ILE A 1 112 ? 1.031 1.089 16.847 1.00 97.12 112 ILE A C 1
ATOM 901 O O . ILE A 1 112 ? 0.013 1.403 16.231 1.00 97.12 112 ILE A O 1
ATOM 905 N N . LEU A 1 113 ? 2.223 1.010 16.259 1.00 96.25 113 LEU A N 1
ATOM 906 C CA . LEU A 1 113 ? 2.411 1.120 14.817 1.00 96.25 113 LEU A CA 1
ATOM 907 C C . LEU A 1 113 ? 2.830 -0.239 14.260 1.00 96.25 113 LEU A C 1
ATOM 909 O O . LEU A 1 113 ? 3.938 -0.713 14.503 1.00 96.25 113 LEU A O 1
ATOM 913 N N . PHE A 1 114 ? 1.949 -0.844 13.474 1.00 98.00 114 PHE A N 1
ATOM 914 C CA . PHE A 1 114 ? 2.296 -1.963 12.616 1.00 98.00 114 PHE A CA 1
ATOM 915 C C . PHE A 1 114 ? 2.971 -1.428 11.354 1.00 98.00 114 PHE A C 1
ATOM 917 O O . PHE A 1 114 ? 2.484 -0.486 10.718 1.00 98.00 114 PHE A O 1
ATOM 924 N N . LEU A 1 115 ? 4.092 -2.043 10.982 1.00 95.75 115 LEU A N 1
ATOM 925 C CA . LEU A 1 115 ? 4.906 -1.594 9.862 1.00 95.75 115 LEU A CA 1
ATOM 926 C C . LEU A 1 115 ? 5.161 -2.745 8.888 1.00 95.75 115 LEU A C 1
ATOM 928 O O . LEU A 1 115 ? 5.877 -3.693 9.199 1.00 95.75 115 LEU A O 1
ATOM 932 N N . GLY A 1 116 ? 4.558 -2.659 7.704 1.00 94.44 116 GLY A N 1
ATOM 933 C CA . GLY A 1 116 ? 4.876 -3.529 6.576 1.00 94.44 116 GLY A CA 1
ATOM 934 C C . GLY A 1 116 ? 6.118 -3.058 5.819 1.00 94.44 116 GLY A C 1
ATOM 935 O O . GLY A 1 116 ? 6.584 -1.933 5.996 1.00 94.44 116 GLY A O 1
ATOM 936 N N . MET A 1 117 ? 6.656 -3.913 4.948 1.00 93.38 117 MET A N 1
ATOM 937 C CA . MET A 1 117 ? 7.847 -3.583 4.157 1.00 93.38 117 MET A CA 1
ATOM 938 C C . MET A 1 117 ? 7.516 -2.627 3.009 1.00 93.38 117 MET A C 1
ATOM 940 O O . MET A 1 117 ? 7.978 -1.486 2.993 1.00 93.38 117 MET A O 1
ATOM 944 N N . ASN A 1 118 ? 6.731 -3.095 2.039 1.00 95.38 118 ASN A N 1
ATOM 945 C CA . ASN A 1 118 ? 6.338 -2.346 0.852 1.00 95.38 118 ASN A CA 1
ATOM 946 C C . ASN A 1 118 ? 5.032 -2.920 0.253 1.00 95.38 118 ASN A C 1
ATOM 948 O O . ASN A 1 118 ? 4.649 -4.040 0.603 1.00 95.38 118 ASN A O 1
ATOM 952 N N . PRO A 1 119 ? 4.325 -2.177 -0.620 1.00 97.75 119 PRO A N 1
ATOM 953 C CA . PRO A 1 119 ? 3.088 -2.626 -1.250 1.00 97.75 119 PRO A CA 1
ATOM 954 C C . PRO A 1 119 ? 3.200 -3.993 -1.935 1.00 97.75 119 PRO A C 1
ATOM 956 O O . PRO A 1 119 ? 4.073 -4.209 -2.773 1.00 97.75 119 PRO A O 1
ATOM 959 N N . GLY A 1 120 ? 2.263 -4.891 -1.624 1.00 95.44 120 GLY A N 1
ATOM 960 C CA . GLY A 1 120 ? 2.050 -6.121 -2.378 1.00 95.44 120 GLY A CA 1
ATOM 961 C C . GLY A 1 120 ? 1.235 -5.872 -3.658 1.00 95.44 120 GLY A C 1
ATOM 962 O O . GLY A 1 120 ? 0.373 -4.986 -3.679 1.00 95.44 120 GLY A O 1
ATOM 963 N N . PRO A 1 121 ? 1.437 -6.680 -4.718 1.00 95.06 121 PRO A N 1
ATOM 964 C CA . PRO A 1 121 ? 0.850 -6.439 -6.041 1.00 95.06 121 PRO A CA 1
ATOM 965 C C . PRO A 1 121 ? -0.678 -6.553 -6.100 1.00 95.06 121 PRO A C 1
ATOM 967 O O . PRO A 1 121 ? -1.299 -5.985 -6.998 1.00 95.06 121 PRO A O 1
ATOM 970 N N . TRP A 1 122 ? -1.273 -7.313 -5.178 1.00 97.38 122 TRP A N 1
ATOM 971 C CA . TRP A 1 122 ? -2.711 -7.608 -5.146 1.00 97.38 122 TRP A CA 1
ATOM 972 C C . TRP A 1 122 ? -3.435 -6.982 -3.951 1.00 97.38 122 TRP A C 1
ATOM 974 O O . TRP A 1 122 ? -4.644 -7.146 -3.836 1.00 97.38 122 TRP A O 1
ATOM 984 N N . GLY A 1 123 ? -2.710 -6.299 -3.060 1.00 98.12 123 GLY A N 1
ATOM 985 C CA . GLY A 1 123 ? -3.294 -5.568 -1.940 1.00 98.12 123 GLY A CA 1
ATOM 986 C C . GLY A 1 123 ? -3.076 -4.079 -2.120 1.00 98.12 123 GLY A C 1
ATOM 987 O O . GLY A 1 123 ? -3.775 -3.452 -2.910 1.00 98.12 123 GLY A O 1
ATOM 988 N N . MET A 1 124 ? -2.071 -3.506 -1.453 1.00 98.56 124 MET A N 1
ATOM 989 C CA . MET A 1 124 ? -1.865 -2.049 -1.478 1.00 98.56 124 MET A CA 1
ATOM 990 C C . MET A 1 124 ? -1.656 -1.483 -2.891 1.00 98.56 124 MET A C 1
ATOM 992 O O . MET A 1 124 ? -2.110 -0.376 -3.159 1.00 98.56 124 MET A O 1
ATOM 996 N N . SER A 1 125 ? -1.040 -2.220 -3.824 1.00 98.31 125 SER A N 1
ATOM 997 C CA . SER A 1 125 ? -0.940 -1.768 -5.224 1.00 98.31 125 SER A CA 1
ATOM 998 C C . SER A 1 125 ? -2.274 -1.738 -5.980 1.00 98.31 125 SER A C 1
ATOM 1000 O O . SER A 1 125 ? -2.354 -1.162 -7.056 1.00 98.31 125 SER A O 1
ATOM 1002 N N . GLN A 1 126 ? -3.320 -2.362 -5.448 1.00 98.62 126 GLN A N 1
ATOM 1003 C CA . GLN A 1 126 ? -4.670 -2.309 -6.008 1.00 98.62 126 GLN A CA 1
ATOM 1004 C C . GLN A 1 126 ? -5.573 -1.354 -5.239 1.00 98.62 126 GLN A C 1
ATOM 1006 O O . GLN A 1 126 ? -6.551 -0.899 -5.807 1.00 98.62 126 GLN A O 1
ATOM 1011 N N . THR A 1 127 ? -5.290 -1.077 -3.963 1.00 98.75 127 THR A N 1
ATOM 1012 C CA . THR A 1 127 ? -6.245 -0.405 -3.067 1.00 98.75 127 THR A CA 1
ATOM 1013 C C . THR A 1 127 ? -5.727 0.878 -2.433 1.00 98.75 127 THR A C 1
ATOM 1015 O O . THR A 1 127 ? -6.513 1.636 -1.883 1.00 98.75 127 THR A O 1
ATOM 1018 N N . GLY A 1 128 ? -4.415 1.119 -2.444 1.00 98.38 128 GLY A N 1
ATOM 1019 C CA . GLY A 1 128 ? -3.796 2.206 -1.685 1.00 98.38 128 GLY A CA 1
ATOM 1020 C C . GLY A 1 128 ? -3.725 1.961 -0.174 1.00 98.38 128 GLY A C 1
ATOM 1021 O O . GLY A 1 128 ? -3.139 2.770 0.535 1.00 98.38 128 GLY A O 1
ATOM 1022 N N . VAL A 1 129 ? -4.248 0.848 0.351 1.00 98.62 129 VAL A N 1
ATOM 1023 C CA . VAL A 1 129 ? -4.238 0.552 1.795 1.00 98.62 129 VAL A CA 1
ATOM 1024 C C . VAL A 1 129 ? -3.134 -0.464 2.122 1.00 98.62 129 VAL A C 1
ATOM 1026 O O . VAL A 1 129 ? -3.040 -1.483 1.437 1.00 98.62 129 VAL A O 1
ATOM 1029 N N . PRO A 1 130 ? -2.286 -0.245 3.146 1.00 98.25 130 PRO A N 1
ATOM 1030 C CA . PRO A 1 130 ? -1.305 -1.237 3.594 1.00 98.25 130 PRO A CA 1
ATOM 1031 C C . PRO A 1 130 ? -1.964 -2.580 3.926 1.00 98.25 130 PRO A C 1
ATOM 1033 O O . PRO A 1 130 ? -3.022 -2.605 4.553 1.00 98.25 130 PRO A O 1
ATOM 1036 N N . PHE A 1 131 ? -1.366 -3.698 3.488 1.00 98.25 131 PHE A N 1
ATOM 1037 C CA . PHE A 1 131 ? -1.993 -5.031 3.591 1.00 98.25 131 PHE A CA 1
ATOM 1038 C C . PHE A 1 131 ? -3.428 -5.059 3.014 1.00 98.25 131 PHE A C 1
ATOM 1040 O O . PHE A 1 131 ? -4.280 -5.831 3.447 1.00 98.25 131 PHE A O 1
ATOM 1047 N N . GLY A 1 132 ? -3.737 -4.166 2.072 1.00 98.31 132 GLY A N 1
ATOM 1048 C CA . GLY A 1 132 ? -5.099 -3.839 1.668 1.00 98.31 132 GLY A CA 1
ATOM 1049 C C . GLY A 1 132 ? -5.680 -4.825 0.675 1.00 98.31 132 GLY A C 1
ATOM 1050 O O . GLY A 1 132 ? -5.844 -4.487 -0.492 1.00 98.31 132 GLY A O 1
ATOM 1051 N N . GLU A 1 133 ? -5.991 -6.031 1.134 1.00 98.56 133 GLU A N 1
ATOM 1052 C CA . GLU A 1 133 ? -6.794 -6.984 0.376 1.00 98.56 133 GLU A CA 1
ATOM 1053 C C . GLU A 1 133 ? -8.188 -6.397 0.089 1.00 98.56 133 GLU A C 1
ATOM 1055 O O . GLU A 1 133 ? -8.824 -5.828 0.977 1.00 98.56 133 GLU A O 1
ATOM 1060 N N . VAL A 1 134 ? -8.645 -6.508 -1.163 1.00 98.62 134 VAL A N 1
ATOM 1061 C CA . VAL A 1 134 ? -9.812 -5.769 -1.676 1.00 98.62 134 VAL A CA 1
ATOM 1062 C C . VAL A 1 134 ? -11.074 -6.004 -0.851 1.00 98.62 134 VAL A C 1
ATOM 1064 O O . VAL A 1 134 ? -11.707 -5.034 -0.439 1.00 98.62 134 VAL A O 1
ATOM 1067 N N . ASN A 1 135 ? -11.435 -7.262 -0.574 1.00 98.00 135 ASN A N 1
ATOM 1068 C CA . ASN A 1 135 ? -12.649 -7.571 0.181 1.00 98.00 135 ASN A CA 1
ATOM 1069 C C . ASN A 1 135 ? -12.605 -6.947 1.579 1.00 98.00 135 ASN A C 1
ATOM 1071 O O . ASN A 1 135 ? -13.601 -6.423 2.062 1.00 98.00 135 ASN A O 1
ATOM 1075 N N . THR A 1 136 ? -11.446 -6.950 2.228 1.00 98.25 136 THR A N 1
ATOM 1076 C CA . THR A 1 136 ? -11.271 -6.299 3.525 1.00 98.25 136 THR A CA 1
ATOM 1077 C C . THR A 1 136 ? -11.376 -4.781 3.420 1.00 98.25 136 THR A C 1
ATOM 1079 O O . THR A 1 136 ? -12.090 -4.179 4.222 1.00 98.25 136 THR A O 1
ATOM 1082 N N . VAL A 1 137 ? -10.702 -4.163 2.449 1.00 98.62 137 VAL A N 1
ATOM 1083 C CA . VAL A 1 137 ? -10.738 -2.706 2.252 1.00 98.62 137 VAL A CA 1
ATOM 1084 C C . VAL A 1 137 ? -12.167 -2.217 2.027 1.00 98.62 137 VAL A C 1
ATOM 1086 O O . VAL A 1 137 ? -12.591 -1.248 2.655 1.00 98.62 137 VAL A O 1
ATOM 1089 N N . VAL A 1 138 ? -12.928 -2.919 1.192 1.00 98.50 138 VAL A N 1
ATOM 1090 C CA . VAL A 1 138 ? -14.304 -2.537 0.864 1.00 98.50 138 VAL A CA 1
ATOM 1091 C C . VAL A 1 138 ? -15.265 -2.915 1.992 1.00 98.50 138 VAL A C 1
ATOM 1093 O O . VAL A 1 138 ? -15.948 -2.048 2.526 1.00 98.50 138 VAL A O 1
ATOM 1096 N N . ASN A 1 139 ? -15.298 -4.184 2.402 1.00 98.06 139 ASN A N 1
ATOM 1097 C CA . ASN A 1 139 ? -16.389 -4.708 3.231 1.00 98.06 139 ASN A CA 1
ATOM 1098 C C . ASN A 1 139 ? -16.144 -4.616 4.739 1.00 98.06 139 ASN A C 1
ATOM 1100 O O . ASN A 1 139 ? -17.098 -4.698 5.503 1.00 98.06 139 ASN A O 1
ATOM 1104 N N . TRP A 1 140 ? -14.895 -4.465 5.193 1.00 98.06 140 TRP A N 1
ATOM 1105 C CA . TRP A 1 140 ? -14.603 -4.343 6.627 1.00 98.06 140 TRP A CA 1
ATOM 1106 C C . TRP A 1 140 ? -14.077 -2.966 7.006 1.00 98.06 140 TRP A C 1
ATOM 1108 O O . TRP A 1 140 ? -14.569 -2.366 7.953 1.00 98.06 140 TRP A O 1
ATOM 1118 N N . LEU A 1 141 ? -13.126 -2.421 6.243 1.00 98.31 141 LEU A N 1
ATOM 1119 C CA . LEU A 1 141 ? -12.655 -1.052 6.460 1.00 98.31 141 LEU A CA 1
ATOM 1120 C C . LEU A 1 141 ? -13.666 -0.011 5.960 1.00 98.31 141 LEU A C 1
ATOM 1122 O O . LEU A 1 141 ? -13.605 1.142 6.393 1.00 98.31 141 LEU A O 1
ATOM 1126 N N . GLY A 1 142 ? -14.603 -0.393 5.084 1.00 98.38 142 GLY A N 1
ATOM 1127 C CA . GLY A 1 142 ? -15.631 0.503 4.555 1.00 98.38 142 GLY A CA 1
ATOM 1128 C C . GLY A 1 142 ? -15.023 1.659 3.769 1.00 98.38 142 GLY A C 1
ATOM 1129 O O . GLY A 1 142 ? -15.385 2.811 4.009 1.00 98.38 142 GLY A O 1
ATOM 1130 N N . LEU A 1 143 ? -14.028 1.367 2.928 1.00 98.62 143 LEU A N 1
ATOM 1131 C CA . LEU A 1 143 ? -13.325 2.345 2.105 1.00 98.62 143 LEU A CA 1
ATOM 1132 C C . LEU A 1 143 ? -13.688 2.170 0.631 1.00 98.62 143 LEU A C 1
ATOM 1134 O O . LEU A 1 143 ? -13.763 1.060 0.106 1.00 98.62 143 LEU A O 1
ATOM 1138 N N . SER A 1 144 ? -13.858 3.299 -0.044 1.00 98.00 144 SER A N 1
ATOM 1139 C CA . SER A 1 144 ? -14.140 3.400 -1.471 1.00 98.00 144 SER A CA 1
ATOM 1140 C C . SER A 1 144 ? -13.430 4.627 -2.047 1.00 98.00 144 SER A C 1
ATOM 1142 O O . SER A 1 144 ? -12.943 5.487 -1.305 1.00 98.00 144 SER A O 1
ATOM 1144 N N . GLY A 1 145 ? -13.319 4.686 -3.372 1.00 97.50 145 GLY A N 1
ATOM 1145 C CA . GLY A 1 145 ? -12.670 5.792 -4.068 1.00 97.50 145 GLY A CA 1
ATOM 1146 C C . GLY A 1 145 ? -12.202 5.411 -5.467 1.00 97.50 145 GLY A C 1
ATOM 1147 O O . GLY A 1 145 ? -12.182 4.233 -5.833 1.00 97.50 145 GLY A O 1
ATOM 1148 N N . HIS A 1 146 ? -11.830 6.428 -6.242 1.00 97.75 146 HIS A N 1
ATOM 1149 C CA . HIS A 1 146 ? -11.226 6.239 -7.557 1.00 97.75 146 HIS A CA 1
ATOM 1150 C C . HIS A 1 146 ? -9.797 5.701 -7.426 1.00 97.75 146 HIS A C 1
ATOM 1152 O O . HIS A 1 146 ? -9.071 6.074 -6.499 1.00 97.75 146 HIS A O 1
ATOM 1158 N N . ILE A 1 147 ? -9.402 4.833 -8.359 1.00 98.56 147 ILE A N 1
ATOM 1159 C CA . ILE A 1 147 ? -8.041 4.312 -8.463 1.00 98.56 147 ILE A CA 1
ATOM 1160 C C . ILE A 1 147 ? -7.588 4.447 -9.913 1.00 98.56 147 ILE A C 1
ATOM 1162 O O . ILE A 1 147 ? -8.075 3.750 -10.803 1.00 98.56 147 ILE A O 1
ATOM 1166 N N . ASP A 1 148 ? -6.649 5.358 -10.115 1.00 98.44 148 ASP A N 1
ATOM 1167 C CA . ASP A 1 148 ? -5.929 5.579 -11.356 1.00 98.44 148 ASP A CA 1
ATOM 1168 C C . ASP A 1 148 ? -4.905 4.465 -11.614 1.00 98.44 148 ASP A C 1
ATOM 1170 O O . ASP A 1 148 ? -4.740 3.508 -10.850 1.00 98.44 148 ASP A O 1
ATOM 1174 N N . LYS A 1 149 ? -4.178 4.598 -12.722 1.00 97.44 149 LYS A N 1
ATOM 1175 C CA . LYS A 1 149 ? -3.138 3.654 -13.127 1.00 97.44 149 LYS A CA 1
ATOM 1176 C C . LYS A 1 149 ? -1.744 4.246 -12.953 1.00 97.44 149 LYS A C 1
ATOM 1178 O O . LYS A 1 149 ? -1.565 5.452 -13.127 1.00 97.44 149 LYS A O 1
ATOM 1183 N N . PRO A 1 150 ? -0.724 3.414 -12.684 1.00 97.06 150 PRO A N 1
ATOM 1184 C CA . PRO A 1 150 ? 0.652 3.867 -12.785 1.00 97.06 150 PRO A CA 1
ATOM 1185 C C . PRO A 1 150 ? 0.996 4.183 -14.258 1.00 97.06 150 PRO A C 1
ATOM 1187 O O . PRO A 1 150 ? 0.438 3.556 -15.162 1.00 97.06 150 PRO A O 1
ATOM 1190 N N . PRO A 1 151 ? 1.962 5.082 -14.526 1.00 94.69 151 PRO A N 1
ATOM 1191 C CA . PRO A 1 151 ? 2.324 5.491 -15.891 1.00 94.69 151 PRO A CA 1
ATOM 1192 C C . PRO A 1 151 ? 2.761 4.340 -16.808 1.00 94.69 151 PRO A C 1
ATOM 1194 O O . PRO A 1 151 ? 2.581 4.391 -18.022 1.00 94.69 151 PRO A O 1
ATOM 1197 N N . ARG A 1 152 ? 3.357 3.293 -16.227 1.00 96.12 152 ARG A N 1
ATOM 1198 C CA . ARG A 1 152 ? 3.796 2.087 -16.929 1.00 96.12 152 ARG A CA 1
ATOM 1199 C C . ARG A 1 152 ? 3.401 0.864 -16.114 1.00 96.12 152 ARG A C 1
ATOM 1201 O O . ARG A 1 152 ? 3.943 0.646 -15.035 1.00 96.12 152 ARG A O 1
ATOM 1208 N N . GLU A 1 153 ? 2.506 0.046 -16.657 1.00 98.00 153 GLU A N 1
ATOM 1209 C CA . GLU A 1 153 ? 2.060 -1.191 -16.013 1.00 98.00 153 GLU A CA 1
ATOM 1210 C C . GLU A 1 153 ? 2.934 -2.392 -16.403 1.00 98.00 153 GLU A C 1
ATOM 1212 O O . GLU A 1 153 ? 3.267 -2.593 -17.575 1.00 98.00 153 GLU A O 1
ATOM 1217 N N . GLN A 1 154 ? 3.269 -3.233 -15.425 1.00 97.75 154 GLN A N 1
ATOM 1218 C CA . GLN A 1 154 ? 3.807 -4.564 -15.679 1.00 97.75 154 GLN A CA 1
ATOM 1219 C C . GLN A 1 154 ? 2.652 -5.467 -16.168 1.00 97.75 154 GLN A C 1
ATOM 1221 O O . GLN A 1 154 ? 1.607 -5.526 -15.510 1.00 97.75 154 GLN A O 1
ATOM 1226 N N . PRO A 1 155 ? 2.791 -6.178 -17.308 1.00 96.69 155 PRO A N 1
ATOM 1227 C CA . PRO A 1 155 ? 1.668 -6.863 -17.963 1.00 96.69 155 PRO A CA 1
ATOM 1228 C C . PRO A 1 155 ? 0.890 -7.868 -17.099 1.00 96.69 155 PRO A C 1
ATOM 1230 O O . PRO A 1 155 ? -0.326 -7.985 -17.237 1.00 96.69 155 PRO A O 1
ATOM 1233 N N . ALA A 1 156 ? 1.575 -8.572 -16.200 1.00 95.88 156 ALA A N 1
ATOM 1234 C CA . ALA A 1 156 ? 1.014 -9.549 -15.271 1.00 95.88 156 ALA A CA 1
ATOM 1235 C C . ALA A 1 156 ? 0.628 -8.951 -13.902 1.00 95.88 156 ALA A C 1
ATOM 1237 O O . ALA A 1 156 ? 0.223 -9.703 -13.010 1.00 95.88 156 ALA A O 1
ATOM 1238 N N . ARG A 1 157 ? 0.776 -7.635 -13.704 1.00 97.00 157 ARG A N 1
ATOM 1239 C CA . ARG A 1 157 ? 0.488 -6.887 -12.466 1.00 97.00 157 ARG A CA 1
ATOM 1240 C C . ARG A 1 157 ? -0.261 -5.591 -12.778 1.00 97.00 157 ARG A C 1
ATOM 1242 O O . ARG A 1 157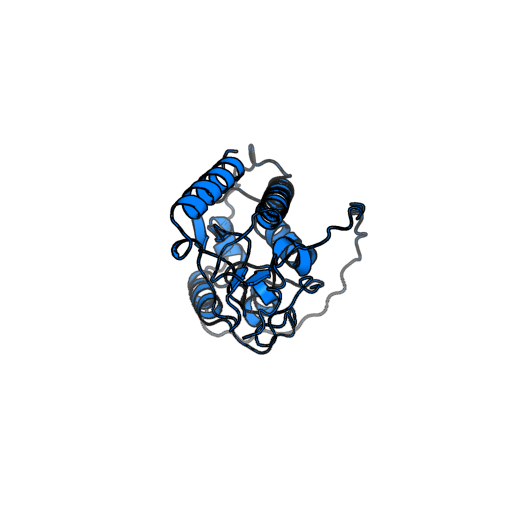 ? 0.100 -4.518 -12.300 1.00 97.00 157 ARG A O 1
ATOM 1249 N N . ARG A 1 158 ? -1.292 -5.683 -13.617 1.00 97.75 158 ARG A N 1
ATOM 1250 C CA . ARG A 1 158 ? -2.161 -4.541 -13.922 1.00 97.75 158 ARG A CA 1
ATOM 1251 C C . ARG A 1 158 ? -2.910 -4.075 -12.676 1.00 97.75 158 ARG A C 1
ATOM 1253 O O . ARG A 1 158 ? -3.302 -4.894 -11.839 1.00 97.75 158 ARG A O 1
ATOM 1260 N N . VAL A 1 159 ? -3.115 -2.771 -12.575 1.00 98.56 159 VAL A N 1
ATOM 1261 C CA . VAL A 1 159 ? -3.944 -2.147 -11.550 1.00 98.56 159 VAL A CA 1
ATOM 1262 C C . VAL A 1 159 ? -5.379 -2.124 -12.062 1.00 98.56 159 VAL A C 1
ATOM 1264 O O . VAL A 1 159 ? -5.713 -1.477 -13.053 1.00 98.56 159 VAL A O 1
ATOM 1267 N N . THR A 1 160 ? -6.224 -2.896 -11.389 1.00 98.44 160 THR A N 1
ATOM 1268 C CA . THR A 1 160 ? -7.675 -2.976 -11.637 1.00 98.44 160 THR A CA 1
ATOM 1269 C C . THR A 1 160 ? -8.480 -2.379 -10.484 1.00 98.44 160 THR A C 1
ATOM 1271 O O . THR A 1 160 ? -9.707 -2.452 -10.470 1.00 98.44 160 THR A O 1
ATOM 1274 N N . GLY A 1 161 ? -7.789 -1.768 -9.519 1.00 98.50 161 GLY A N 1
ATOM 1275 C CA . GLY A 1 161 ? -8.399 -1.068 -8.404 1.00 98.50 161 GLY A CA 1
ATOM 1276 C C . GLY A 1 161 ? -9.166 -1.998 -7.464 1.00 98.50 161 GLY A C 1
ATOM 1277 O O . GLY A 1 161 ? -8.845 -3.180 -7.305 1.00 98.50 161 GLY A O 1
ATOM 1278 N N . LEU A 1 162 ? -10.260 -1.474 -6.909 1.00 98.44 162 LEU A N 1
ATOM 1279 C CA . LEU A 1 162 ? -11.191 -2.216 -6.051 1.00 98.44 162 LEU A CA 1
ATOM 1280 C C . LEU A 1 162 ? -11.987 -3.305 -6.802 1.00 98.44 162 LEU A C 1
ATOM 1282 O O . LEU A 1 162 ? -12.751 -4.035 -6.182 1.00 98.44 162 LEU A O 1
ATOM 1286 N N . LEU A 1 163 ? -11.801 -3.451 -8.122 1.00 97.69 163 LEU A N 1
ATOM 1287 C CA . LEU A 1 163 ? -12.353 -4.552 -8.923 1.00 97.69 163 LEU A CA 1
ATOM 1288 C C . LEU A 1 163 ? -11.380 -5.737 -9.060 1.00 97.69 163 LEU A C 1
ATOM 1290 O O . LEU A 1 163 ? -11.694 -6.722 -9.738 1.00 97.69 163 LEU A O 1
ATOM 1294 N N . CYS A 1 164 ? -10.191 -5.666 -8.450 1.00 98.00 164 CYS A N 1
ATOM 1295 C CA . CYS A 1 164 ? -9.220 -6.754 -8.494 1.00 98.00 164 CYS A CA 1
ATOM 1296 C C . CYS A 1 164 ? -9.800 -8.037 -7.880 1.00 98.00 164 CYS A C 1
ATOM 1298 O O . CYS A 1 164 ? -10.114 -8.104 -6.696 1.00 98.00 164 CYS A O 1
ATOM 1300 N N . LYS A 1 165 ? -9.883 -9.097 -8.696 1.00 96.38 165 LYS A N 1
ATOM 1301 C CA . LYS A 1 165 ? -10.411 -10.413 -8.290 1.00 96.38 165 LYS A CA 1
ATOM 1302 C C . LYS A 1 165 ? -9.395 -11.287 -7.550 1.00 96.38 165 LYS A C 1
ATOM 1304 O O . LYS A 1 165 ? -9.743 -12.358 -7.062 1.00 96.38 165 LYS A O 1
ATOM 1309 N N . ARG A 1 166 ? -8.119 -10.889 -7.523 1.00 97.12 166 ARG A N 1
ATOM 1310 C CA . ARG A 1 166 ? -7.070 -11.636 -6.818 1.00 97.12 166 ARG A CA 1
ATOM 1311 C C . ARG A 1 166 ? -7.016 -11.175 -5.371 1.00 97.12 166 ARG A C 1
ATOM 1313 O O . ARG A 1 166 ? -6.957 -9.979 -5.112 1.00 97.12 166 ARG A O 1
ATOM 1320 N N . SER A 1 167 ? -6.974 -12.134 -4.454 1.00 95.75 167 SER A N 1
ATOM 1321 C CA . SER A 1 167 ? -6.802 -11.862 -3.030 1.00 95.75 167 SER A CA 1
ATOM 1322 C C . SER A 1 167 ? -5.316 -11.829 -2.668 1.00 95.75 167 SER A C 1
ATOM 1324 O O . SER A 1 167 ? -4.552 -12.729 -3.036 1.00 95.75 167 SER A O 1
ATOM 1326 N N . GLU A 1 168 ? -4.894 -10.794 -1.941 1.00 96.06 168 GLU A N 1
ATOM 1327 C CA . GLU A 1 168 ? -3.560 -10.738 -1.348 1.00 96.06 168 GLU A CA 1
ATOM 1328 C C . GLU A 1 168 ? -3.541 -11.560 -0.055 1.00 96.06 168 GLU A C 1
ATOM 1330 O O . GLU A 1 168 ? -4.157 -11.186 0.939 1.00 96.06 168 GLU A O 1
ATOM 1335 N N . VAL A 1 169 ? -2.830 -12.690 -0.057 1.00 96.88 169 VAL A N 1
ATOM 1336 C CA . VAL A 1 169 ? -2.842 -13.635 1.073 1.00 96.88 169 VAL A CA 1
ATOM 1337 C C . VAL A 1 169 ? -2.327 -13.001 2.368 1.00 96.88 169 VAL A C 1
ATOM 1339 O O . VAL A 1 169 ? -2.895 -13.258 3.428 1.00 96.88 169 VAL A O 1
ATOM 1342 N N . SER A 1 170 ? -1.276 -12.179 2.295 1.00 96.38 170 SER A N 1
ATOM 1343 C CA . SER A 1 170 ? -0.708 -11.509 3.471 1.00 96.38 170 SER A CA 1
ATOM 1344 C C . SER A 1 170 ? -1.716 -10.549 4.099 1.00 96.38 170 SER A C 1
ATOM 1346 O O . SER A 1 170 ? -1.973 -10.634 5.298 1.00 96.38 170 SER A O 1
ATOM 1348 N N . GLY A 1 171 ? -2.341 -9.697 3.287 1.00 98.00 171 GLY A N 1
ATOM 1349 C CA . GLY A 1 171 ? -3.377 -8.767 3.707 1.00 98.00 171 GLY A CA 1
ATOM 1350 C C . GLY A 1 171 ? -4.604 -9.455 4.268 1.00 98.00 171 GLY A C 1
ATOM 1351 O O . GLY A 1 171 ? -5.057 -9.114 5.359 1.00 98.00 171 GLY A O 1
ATOM 1352 N N . ARG A 1 172 ? -5.081 -10.497 3.582 1.00 98.06 172 ARG A N 1
ATOM 1353 C CA . ARG A 1 172 ? -6.191 -11.316 4.062 1.00 98.06 172 ARG A CA 1
ATOM 1354 C C . ARG A 1 172 ? -5.911 -11.871 5.457 1.00 98.06 172 ARG A C 1
ATOM 1356 O O . ARG A 1 172 ? -6.715 -11.660 6.353 1.00 98.06 172 ARG A O 1
ATOM 1363 N N . ARG A 1 173 ? -4.754 -12.509 5.661 1.00 98.38 173 ARG A N 1
ATOM 1364 C CA . ARG A 1 173 ? -4.372 -13.086 6.962 1.00 98.38 173 ARG A CA 1
ATOM 1365 C C . ARG A 1 173 ? -4.234 -12.029 8.055 1.00 98.38 173 ARG A C 1
ATOM 1367 O O . ARG A 1 173 ? -4.720 -12.244 9.161 1.00 98.38 173 ARG A O 1
ATOM 1374 N N . PHE A 1 174 ? -3.585 -10.903 7.749 1.00 98.25 174 PHE A N 1
ATOM 1375 C CA . PHE A 1 174 ? -3.411 -9.806 8.702 1.00 98.25 174 PHE A CA 1
ATOM 1376 C C . PHE A 1 174 ? -4.768 -9.293 9.193 1.00 98.25 174 PHE A C 1
ATOM 1378 O O . PHE A 1 174 ? -5.007 -9.202 10.394 1.00 98.25 174 PHE A O 1
ATOM 1385 N N . TRP A 1 175 ? -5.684 -9.003 8.271 1.00 97.88 175 TRP A N 1
ATOM 1386 C CA . TRP A 1 175 ? -6.974 -8.441 8.644 1.00 97.88 175 TRP A CA 1
ATOM 1387 C C . TRP A 1 175 ? -7.972 -9.476 9.163 1.00 97.88 175 TRP A C 1
ATOM 1389 O O . TRP A 1 175 ? -8.790 -9.124 10.001 1.00 97.88 175 TRP A O 1
ATOM 1399 N N . GLU A 1 176 ? -7.916 -10.741 8.737 1.00 97.75 176 GLU A N 1
ATOM 1400 C CA . GLU A 1 176 ? -8.705 -11.827 9.343 1.00 97.75 176 GLU A CA 1
ATOM 1401 C C . GLU A 1 176 ? -8.375 -11.997 10.833 1.00 97.75 176 GLU A C 1
ATOM 1403 O O . GLU A 1 176 ? -9.290 -12.154 11.641 1.00 97.75 176 GLU A O 1
ATOM 1408 N N . LEU A 1 177 ? -7.098 -11.872 11.218 1.00 98.00 177 LEU A N 1
ATOM 1409 C CA . LEU A 1 177 ? -6.692 -11.873 12.625 1.00 98.00 177 LEU A CA 1
ATOM 1410 C C . LEU A 1 177 ? -7.380 -10.744 13.407 1.00 98.00 177 LEU A C 1
ATOM 1412 O O . LEU A 1 177 ? -8.013 -11.000 14.429 1.00 98.00 177 LEU A O 1
ATOM 1416 N N . PHE A 1 178 ? -7.299 -9.500 12.928 1.00 97.75 178 PHE A N 1
ATOM 1417 C CA . PHE A 1 178 ? -7.893 -8.362 13.641 1.00 97.75 178 PHE A CA 1
ATOM 1418 C C . PHE A 1 178 ? -9.417 -8.301 13.543 1.00 97.75 178 PHE A C 1
ATOM 1420 O O . PHE A 1 178 ? -10.051 -7.799 14.463 1.00 97.75 178 PHE A O 1
ATOM 1427 N N . LYS A 1 179 ? -10.031 -8.889 12.514 1.00 96.56 179 LYS A N 1
ATOM 1428 C CA . LYS A 1 179 ? -11.476 -9.162 12.514 1.00 96.56 179 LYS A CA 1
ATOM 1429 C C . LYS A 1 179 ? -11.851 -10.073 13.679 1.00 96.56 179 LYS A C 1
ATOM 1431 O O . LYS A 1 179 ? -12.789 -9.760 14.400 1.00 96.56 179 LYS A O 1
ATOM 1436 N N . GLY A 1 180 ? -11.098 -11.154 13.897 1.00 96.38 180 GLY A N 1
ATOM 1437 C CA . GLY A 1 180 ? -11.339 -12.077 15.008 1.00 96.38 180 GLY A CA 1
ATOM 1438 C C . GLY A 1 180 ? -11.087 -11.465 16.390 1.00 96.38 180 GLY A C 1
ATOM 1439 O O . GLY A 1 180 ? -11.831 -11.746 17.322 1.00 96.38 180 GLY A O 1
ATOM 1440 N N . LEU A 1 181 ? -10.060 -10.619 16.526 1.00 96.75 181 LEU A N 1
ATOM 1441 C CA . LEU A 1 181 ? -9.680 -10.011 17.810 1.00 96.75 181 LEU A CA 1
ATOM 1442 C C . LEU A 1 181 ? -10.465 -8.741 18.158 1.00 96.75 181 LEU A C 1
ATOM 1444 O O . LEU A 1 181 ? -10.681 -8.457 19.333 1.00 96.75 181 LEU A O 1
ATOM 1448 N N . CYS A 1 182 ? -10.827 -7.940 17.157 1.00 95.81 182 CYS A N 1
ATOM 1449 C CA . CYS A 1 182 ? -11.367 -6.596 17.357 1.00 95.81 182 CYS A CA 1
ATOM 1450 C C . CYS A 1 182 ? -12.808 -6.450 16.873 1.00 95.81 182 CYS A C 1
ATOM 1452 O O . CYS A 1 182 ? -13.456 -5.489 17.265 1.00 95.81 182 CYS A O 1
ATOM 1454 N N . CYS A 1 183 ? -13.315 -7.369 16.048 1.00 93.69 183 CYS A N 1
ATOM 1455 C CA . CYS A 1 183 ? -14.644 -7.349 15.428 1.00 93.69 183 CYS A CA 1
ATOM 1456 C C . CYS A 1 183 ? -14.884 -6.191 14.447 1.00 93.69 183 CYS A C 1
ATOM 1458 O O . CYS A 1 183 ? -15.201 -6.430 13.280 1.00 93.69 183 CYS A O 1
ATOM 1460 N N . THR A 1 184 ? -14.680 -4.945 14.874 1.00 96.56 184 THR A N 1
ATOM 1461 C CA . THR A 1 184 ? -14.801 -3.742 14.043 1.00 96.56 184 THR A CA 1
ATOM 1462 C C . THR A 1 184 ? -13.435 -3.080 13.833 1.00 96.56 184 THR A C 1
ATOM 1464 O O . THR A 1 184 ? -12.528 -3.228 14.666 1.00 96.56 184 THR A O 1
ATOM 1467 N N . PRO A 1 185 ? -13.242 -2.344 12.725 1.00 97.56 185 PRO A N 1
ATOM 1468 C CA . PRO A 1 185 ? -11.993 -1.630 12.497 1.00 97.56 185 PRO A CA 1
ATOM 1469 C C . PRO A 1 185 ? -11.749 -0.542 13.550 1.00 97.56 185 PRO A C 1
ATOM 1471 O O . PRO A 1 185 ? -10.600 -0.312 13.916 1.00 97.56 185 PRO A O 1
ATOM 1474 N N . GLU A 1 186 ? -12.789 0.095 14.094 1.00 96.31 186 GLU A N 1
ATOM 1475 C CA . GLU A 1 186 ? -12.663 1.152 15.108 1.00 96.31 186 GLU A CA 1
ATOM 1476 C C . GLU A 1 186 ? -11.945 0.650 16.364 1.00 96.31 186 GLU A C 1
ATOM 1478 O O . GLU A 1 186 ? -11.102 1.359 16.911 1.00 96.31 186 GLU A O 1
ATOM 1483 N N . ILE A 1 187 ? -12.214 -0.590 16.786 1.00 96.69 187 ILE A N 1
ATOM 1484 C CA . ILE A 1 187 ? -11.549 -1.200 17.943 1.00 96.69 187 ILE A CA 1
ATOM 1485 C C . ILE A 1 187 ? -10.052 -1.404 17.662 1.00 96.69 187 ILE A C 1
ATOM 1487 O O . ILE A 1 187 ? -9.224 -1.057 18.505 1.00 96.69 187 ILE A O 1
ATOM 1491 N N . PHE A 1 188 ? -9.683 -1.888 16.470 1.00 97.31 188 PHE A N 1
ATOM 1492 C CA . PHE A 1 188 ? -8.274 -2.009 16.073 1.00 97.31 188 PHE A CA 1
ATOM 1493 C C . PHE A 1 188 ? -7.590 -0.634 16.018 1.00 97.31 188 PHE A C 1
ATOM 1495 O O . PHE A 1 188 ? -6.546 -0.413 16.642 1.00 97.31 188 PHE A O 1
ATOM 1502 N N . PHE A 1 189 ? -8.202 0.312 15.302 1.00 97.38 189 PHE A N 1
ATOM 1503 C CA . PHE A 1 189 ? -7.628 1.630 15.059 1.00 97.38 189 PHE A CA 1
ATOM 1504 C C . PHE A 1 189 ? -7.675 2.561 16.269 1.00 97.38 189 PHE A C 1
ATOM 1506 O O . PHE A 1 189 ? -7.048 3.618 16.226 1.00 97.38 189 PHE A O 1
ATOM 1513 N N . ARG A 1 190 ? -8.346 2.191 17.366 1.00 94.94 190 ARG A N 1
ATOM 1514 C CA . ARG A 1 190 ? -8.352 2.983 18.602 1.00 94.94 190 ARG A CA 1
ATOM 1515 C C . ARG A 1 190 ? -6.939 3.251 19.121 1.00 94.94 190 ARG A C 1
ATOM 1517 O O . ARG A 1 190 ? -6.617 4.372 19.497 1.00 94.94 190 ARG A O 1
ATOM 1524 N N . HIS A 1 191 ? -6.086 2.229 19.120 1.00 93.94 191 HIS A N 1
ATOM 1525 C CA . HIS A 1 191 ? -4.707 2.339 19.610 1.00 93.94 191 HIS A CA 1
ATOM 1526 C C . HIS A 1 191 ? -3.660 1.915 18.588 1.00 93.94 191 HIS A C 1
ATOM 1528 O O . HIS A 1 191 ? -2.481 2.201 18.794 1.00 93.94 191 HIS A O 1
ATOM 1534 N N . SER A 1 192 ? -4.076 1.270 17.500 1.00 97.12 192 SER A N 1
ATOM 1535 C CA . SER A 1 192 ? -3.167 0.764 16.482 1.00 97.12 192 SER A CA 1
ATOM 1536 C C . SER A 1 192 ? -3.285 1.538 15.182 1.00 97.12 192 SER A C 1
ATOM 1538 O O . SER A 1 192 ? -4.331 2.088 14.844 1.00 97.12 192 SER A O 1
ATOM 1540 N N . PHE A 1 193 ? -2.209 1.553 14.413 1.00 97.56 193 PHE A N 1
ATOM 1541 C CA . PHE A 1 193 ? -2.233 1.998 13.030 1.00 97.56 193 PHE A CA 1
ATOM 1542 C C . PHE A 1 193 ? -1.294 1.146 12.195 1.00 97.56 193 PHE A C 1
ATOM 1544 O O . PHE A 1 193 ? -0.362 0.546 12.725 1.00 97.56 193 PHE A O 1
ATOM 1551 N N . LEU A 1 194 ? -1.547 1.073 10.892 1.00 96.94 194 LEU A N 1
ATOM 1552 C CA . LEU A 1 194 ? -0.762 0.266 9.968 1.00 96.94 194 LEU A CA 1
ATOM 1553 C C . LEU A 1 194 ? -0.256 1.133 8.819 1.00 96.94 194 LEU A C 1
ATOM 1555 O O . LEU A 1 194 ? -1.033 1.851 8.186 1.00 96.94 194 LEU A O 1
ATOM 1559 N N . ARG A 1 195 ? 1.042 1.042 8.530 1.00 95.62 195 ARG A N 1
ATOM 1560 C CA . ARG A 1 195 ? 1.692 1.692 7.383 1.00 95.62 195 ARG A CA 1
ATOM 1561 C C . ARG A 1 195 ? 2.732 0.771 6.761 1.00 95.62 195 ARG A C 1
ATOM 1563 O O . ARG A 1 195 ? 3.110 -0.234 7.354 1.00 95.62 195 ARG A O 1
ATOM 1570 N N . ASN A 1 196 ? 3.201 1.117 5.567 1.00 95.38 196 ASN A N 1
ATOM 1571 C CA . ASN A 1 196 ? 4.407 0.518 5.005 1.00 95.38 196 ASN A CA 1
ATOM 1572 C C . ASN A 1 196 ? 5.609 1.427 5.254 1.00 95.38 196 ASN A C 1
ATOM 1574 O O . ASN A 1 196 ? 5.493 2.648 5.197 1.00 95.38 196 ASN A O 1
ATOM 1578 N N . TYR A 1 197 ? 6.764 0.814 5.488 1.00 91.56 197 TYR A N 1
ATOM 1579 C CA . TYR A 1 197 ? 8.047 1.497 5.573 1.00 91.56 197 TYR A CA 1
ATOM 1580 C C . TYR A 1 197 ? 8.407 2.167 4.242 1.00 91.56 197 TYR A C 1
ATOM 1582 O O . TYR A 1 197 ? 8.724 3.353 4.196 1.00 91.56 197 TYR A O 1
ATOM 1590 N N . CYS A 1 198 ? 8.306 1.414 3.144 1.00 92.75 198 CYS A N 1
ATOM 1591 C CA . CYS A 1 198 ? 8.479 1.914 1.789 1.00 92.75 198 CYS A CA 1
ATOM 1592 C C . CYS A 1 198 ? 7.102 2.076 1.120 1.00 92.75 198 CYS A C 1
ATOM 1594 O O . CYS A 1 198 ? 6.386 1.083 0.989 1.00 92.75 198 CYS A O 1
ATOM 1596 N N . PRO A 1 199 ? 6.710 3.281 0.663 1.00 93.88 199 PRO A N 1
ATOM 1597 C CA . PRO A 1 199 ? 5.383 3.508 0.085 1.00 93.88 199 PRO A CA 1
ATOM 1598 C C . PRO A 1 199 ? 5.248 3.047 -1.376 1.00 93.88 199 PRO A C 1
ATOM 1600 O O . PRO A 1 199 ? 4.146 3.089 -1.918 1.00 93.88 199 PRO A O 1
ATOM 1603 N N . VAL A 1 200 ? 6.337 2.611 -2.026 1.00 96.25 200 VAL A N 1
ATOM 1604 C CA . VAL A 1 200 ? 6.346 2.209 -3.444 1.00 96.25 200 VAL A CA 1
ATOM 1605 C C . VAL A 1 200 ? 6.524 0.702 -3.613 1.00 96.25 200 VAL A C 1
ATOM 1607 O O . VAL A 1 200 ? 7.284 0.056 -2.891 1.00 96.25 200 VAL A O 1
ATOM 1610 N N . ALA A 1 201 ? 5.831 0.130 -4.594 1.00 96.88 201 ALA A N 1
ATOM 1611 C CA . ALA A 1 201 ? 6.064 -1.238 -5.045 1.00 96.88 201 ALA A CA 1
ATOM 1612 C C . ALA A 1 201 ? 7.174 -1.237 -6.099 1.00 96.88 201 ALA A C 1
ATOM 1614 O O . ALA A 1 201 ? 7.111 -0.465 -7.057 1.00 96.88 201 ALA A O 1
ATOM 1615 N N . LEU A 1 202 ? 8.162 -2.116 -5.939 1.00 96.12 202 LEU A N 1
ATOM 1616 C CA . LEU A 1 202 ? 9.253 -2.312 -6.891 1.00 96.12 202 LEU A CA 1
ATOM 1617 C C . LEU A 1 202 ? 9.138 -3.718 -7.467 1.00 96.12 202 LEU A C 1
ATOM 1619 O O . LEU A 1 202 ? 8.902 -4.670 -6.723 1.00 96.12 202 LEU A O 1
ATOM 1623 N N . MET A 1 203 ? 9.279 -3.860 -8.781 1.00 96.88 203 MET A N 1
ATOM 1624 C CA . MET A 1 203 ? 9.148 -5.155 -9.447 1.00 96.88 203 MET A CA 1
ATOM 1625 C C . MET A 1 203 ? 10.172 -5.338 -10.563 1.00 96.88 203 MET A C 1
ATOM 1627 O O . MET A 1 203 ? 10.573 -4.367 -11.211 1.00 96.88 203 MET A O 1
ATOM 1631 N N . ASP A 1 204 ? 10.552 -6.592 -10.805 1.00 96.31 204 ASP A N 1
ATOM 1632 C CA . ASP A 1 204 ? 11.317 -6.984 -11.994 1.00 96.31 204 ASP A CA 1
ATOM 1633 C C . ASP A 1 204 ? 10.430 -7.119 -13.246 1.00 96.31 204 ASP A C 1
ATOM 1635 O O . ASP A 1 204 ? 9.203 -6.967 -13.181 1.00 96.31 204 ASP A O 1
ATOM 1639 N N . ALA A 1 205 ? 11.040 -7.421 -14.400 1.00 96.44 205 ALA A N 1
ATOM 1640 C CA . ALA A 1 205 ? 10.327 -7.656 -15.660 1.00 96.44 205 ALA A CA 1
ATOM 1641 C C . ALA A 1 205 ? 9.197 -8.690 -15.553 1.00 96.44 205 ALA A C 1
ATOM 1643 O O . ALA A 1 205 ? 8.152 -8.534 -16.192 1.00 96.44 205 ALA A O 1
ATOM 1644 N N . ALA A 1 206 ? 9.374 -9.736 -14.741 1.00 95.69 206 ALA A N 1
ATOM 1645 C CA . ALA A 1 206 ? 8.392 -10.802 -14.561 1.00 95.69 206 ALA A CA 1
ATOM 1646 C C . ALA A 1 206 ? 7.272 -10.424 -13.569 1.00 95.69 206 ALA A C 1
ATOM 1648 O O . ALA A 1 206 ? 6.295 -11.165 -13.411 1.00 95.69 206 ALA A O 1
ATOM 1649 N N . GLY A 1 207 ? 7.371 -9.263 -12.914 1.00 94.69 207 GLY A N 1
ATOM 1650 C CA . GLY A 1 207 ? 6.406 -8.803 -11.921 1.00 94.69 207 GLY A CA 1
ATOM 1651 C C . GLY A 1 207 ? 6.589 -9.463 -10.553 1.00 94.69 207 GLY A C 1
ATOM 1652 O O . GLY A 1 207 ? 5.629 -9.541 -9.773 1.00 94.69 207 GLY A O 1
ATOM 1653 N N . ARG A 1 208 ? 7.778 -9.995 -10.249 1.00 94.50 208 ARG A N 1
ATOM 1654 C CA . ARG A 1 208 ? 8.135 -10.396 -8.883 1.00 94.50 208 ARG A CA 1
ATOM 1655 C C . ARG A 1 208 ? 8.354 -9.130 -8.062 1.00 94.50 208 ARG A C 1
ATOM 1657 O O . ARG A 1 208 ? 9.031 -8.213 -8.516 1.00 94.50 208 ARG A O 1
ATOM 1664 N N . ASN A 1 209 ? 7.775 -9.085 -6.865 1.00 94.06 209 ASN A N 1
ATOM 1665 C CA . ASN A 1 209 ? 8.018 -7.991 -5.930 1.00 94.06 209 ASN A CA 1
ATOM 1666 C C . ASN A 1 209 ? 9.481 -8.020 -5.471 1.00 94.06 209 ASN A C 1
ATOM 1668 O O . ASN A 1 209 ? 9.984 -9.084 -5.121 1.00 94.06 209 ASN A O 1
ATOM 1672 N N . ILE A 1 210 ? 10.120 -6.856 -5.453 1.00 94.88 210 ILE A N 1
ATOM 1673 C CA . ILE A 1 210 ? 11.461 -6.638 -4.919 1.00 94.88 210 ILE A CA 1
ATOM 1674 C C . ILE A 1 210 ? 11.291 -5.810 -3.652 1.00 94.88 210 ILE A C 1
ATOM 1676 O O . ILE A 1 210 ? 10.820 -4.671 -3.690 1.00 94.88 210 ILE A O 1
ATOM 1680 N N . THR A 1 211 ? 11.651 -6.386 -2.514 1.00 92.44 211 THR A N 1
ATOM 1681 C CA . THR A 1 211 ? 11.599 -5.679 -1.236 1.00 92.44 211 THR A CA 1
ATOM 1682 C C . THR A 1 211 ? 12.782 -4.714 -1.102 1.00 92.44 211 THR A C 1
ATOM 1684 O O . THR A 1 211 ? 13.840 -4.945 -1.693 1.00 92.44 211 THR A O 1
ATOM 1687 N N . PRO A 1 212 ? 12.673 -3.651 -0.282 1.00 88.19 212 PRO A N 1
ATOM 1688 C CA . PRO A 1 212 ? 13.805 -2.765 -0.014 1.00 88.19 212 PRO A CA 1
ATOM 1689 C C . PRO A 1 212 ? 15.062 -3.494 0.487 1.00 88.19 212 PRO A C 1
ATOM 1691 O O . PRO A 1 212 ? 16.167 -3.048 0.205 1.00 88.19 212 PRO A O 1
ATOM 1694 N N . ALA A 1 213 ? 14.908 -4.624 1.187 1.00 88.31 213 ALA A N 1
ATOM 1695 C CA . ALA A 1 213 ? 16.021 -5.429 1.696 1.00 88.31 213 ALA A CA 1
ATOM 1696 C C . ALA A 1 213 ? 16.810 -6.164 0.594 1.00 88.31 213 ALA A C 1
ATOM 1698 O O . ALA A 1 213 ? 17.965 -6.516 0.804 1.00 88.31 213 ALA A O 1
ATOM 1699 N N . GLU A 1 214 ? 16.208 -6.379 -0.578 1.00 89.25 214 GLU A N 1
ATOM 1700 C CA . GLU A 1 214 ? 16.857 -7.017 -1.734 1.00 89.25 214 GLU A CA 1
ATOM 1701 C C . GLU A 1 214 ? 17.643 -6.018 -2.601 1.00 89.25 214 GLU A C 1
ATOM 1703 O O . GLU A 1 214 ? 18.299 -6.406 -3.570 1.00 89.25 214 GLU A O 1
ATOM 1708 N N . LEU A 1 215 ? 17.578 -4.721 -2.287 1.00 87.50 215 LEU A N 1
ATOM 1709 C CA . LEU A 1 215 ? 18.300 -3.689 -3.023 1.00 87.50 215 LEU A CA 1
ATOM 1710 C C . LEU A 1 215 ? 19.781 -3.648 -2.622 1.00 87.50 215 LEU A C 1
ATOM 1712 O O . LEU A 1 215 ? 20.174 -4.031 -1.521 1.00 87.50 215 LEU A O 1
ATOM 1716 N N . LYS A 1 216 ? 20.627 -3.126 -3.521 1.00 83.88 216 LYS A N 1
ATOM 1717 C CA . LYS A 1 216 ? 22.060 -2.934 -3.244 1.00 83.88 216 LYS A CA 1
ATOM 1718 C C . LYS A 1 216 ? 22.259 -2.091 -1.981 1.00 83.88 216 LYS A C 1
ATOM 1720 O O . LYS A 1 216 ? 21.583 -1.081 -1.804 1.00 83.88 216 LYS A O 1
ATOM 1725 N N . ALA A 1 217 ? 23.251 -2.448 -1.165 1.00 77.62 217 ALA A N 1
ATOM 1726 C CA . ALA A 1 217 ? 23.502 -1.814 0.132 1.00 77.62 217 ALA A CA 1
ATOM 1727 C C . ALA A 1 217 ? 23.611 -0.277 0.071 1.00 77.62 217 ALA A C 1
ATOM 1729 O O . ALA A 1 217 ? 23.077 0.415 0.933 1.00 77.62 217 ALA A O 1
ATOM 1730 N N . THR A 1 218 ? 24.244 0.275 -0.968 1.00 79.25 218 THR A N 1
ATOM 1731 C CA . THR A 1 218 ? 24.347 1.732 -1.164 1.00 79.25 218 THR A CA 1
ATOM 1732 C C . THR A 1 218 ? 22.980 2.394 -1.318 1.00 79.25 218 THR A C 1
ATOM 1734 O O . THR A 1 218 ? 22.716 3.418 -0.691 1.00 79.25 218 THR A O 1
ATOM 1737 N N . LEU A 1 219 ? 22.089 1.771 -2.087 1.00 81.62 219 LEU A N 1
ATOM 1738 C CA . LEU A 1 219 ? 20.728 2.245 -2.288 1.00 81.62 219 LEU A CA 1
ATOM 1739 C C . LEU A 1 219 ? 19.887 2.081 -1.017 1.00 81.62 219 LEU A C 1
ATOM 1741 O O . LEU A 1 219 ? 19.131 2.977 -0.663 1.00 81.62 219 LEU A O 1
ATOM 1745 N N . VAL A 1 220 ? 20.066 0.987 -0.271 1.00 79.94 220 VAL A N 1
ATOM 1746 C CA . VAL A 1 220 ? 19.411 0.797 1.035 1.00 79.94 220 VAL A CA 1
ATOM 1747 C C . VAL A 1 220 ? 19.798 1.905 2.015 1.00 79.94 220 VAL A C 1
ATOM 1749 O O . VAL A 1 220 ? 18.935 2.425 2.722 1.00 79.94 220 VAL A O 1
ATOM 1752 N N . LEU A 1 221 ? 21.072 2.309 2.050 1.00 77.88 221 LEU A N 1
ATOM 1753 C CA . LEU A 1 221 ? 21.538 3.409 2.898 1.00 77.88 221 LEU A CA 1
ATOM 1754 C C . LEU A 1 221 ? 20.919 4.750 2.492 1.00 77.88 221 LEU A C 1
ATOM 1756 O O . LEU A 1 221 ? 20.509 5.518 3.363 1.00 77.88 221 LEU A O 1
ATOM 1760 N N . GLU A 1 222 ? 20.833 5.027 1.192 1.00 83.88 222 GLU A N 1
ATOM 1761 C CA . GLU A 1 222 ? 20.187 6.231 0.665 1.00 83.88 222 GLU A CA 1
ATOM 1762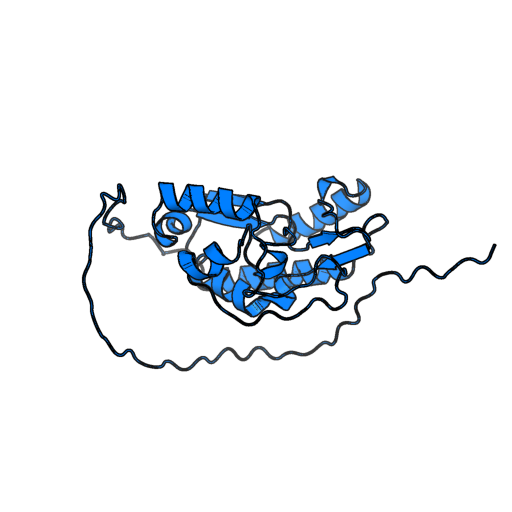 C C . GLU A 1 222 ? 18.694 6.268 1.015 1.00 83.88 222 GLU A C 1
ATOM 1764 O O . GLU A 1 222 ? 18.224 7.235 1.618 1.00 83.88 222 GLU A O 1
ATOM 1769 N N . LEU A 1 223 ? 17.970 5.177 0.756 1.00 82.62 223 LEU A N 1
ATOM 1770 C CA . LEU A 1 223 ? 16.563 5.027 1.124 1.00 82.62 223 LEU A CA 1
ATOM 1771 C C . LEU A 1 223 ? 16.359 5.196 2.633 1.00 82.62 223 LEU A C 1
ATOM 1773 O O . LEU A 1 223 ? 15.514 5.974 3.063 1.00 82.62 223 LEU A O 1
ATOM 1777 N N . SER A 1 224 ? 17.201 4.564 3.452 1.00 80.44 224 SER A N 1
ATOM 1778 C CA . SER A 1 224 ? 17.148 4.684 4.914 1.00 80.44 224 SER A CA 1
ATOM 1779 C C . SER A 1 224 ? 17.373 6.117 5.405 1.00 80.44 224 SER A C 1
ATOM 1781 O O . SER A 1 224 ? 16.873 6.487 6.469 1.00 80.44 224 SER A O 1
ATOM 1783 N N . ARG A 1 225 ? 18.149 6.934 4.680 1.00 83.50 225 ARG A N 1
ATOM 1784 C CA . ARG A 1 225 ? 18.324 8.365 4.985 1.00 83.50 225 ARG A CA 1
ATOM 1785 C C . ARG A 1 225 ? 17.075 9.160 4.615 1.00 83.50 225 ARG A C 1
ATOM 1787 O O . ARG A 1 225 ? 16.642 9.988 5.413 1.00 83.50 225 ARG A O 1
ATOM 1794 N N . LEU A 1 226 ? 16.483 8.893 3.451 1.00 82.31 226 LEU A N 1
ATOM 1795 C CA . LEU A 1 226 ? 15.238 9.534 3.018 1.00 82.31 226 LEU A CA 1
ATOM 1796 C C . LEU A 1 226 ? 14.078 9.212 3.965 1.00 82.31 226 LEU A C 1
ATOM 1798 O O . LEU A 1 226 ? 13.376 10.117 4.407 1.00 82.31 226 LEU A O 1
ATOM 1802 N N . TYR A 1 227 ? 13.934 7.944 4.351 1.00 81.19 227 TYR A N 1
ATOM 1803 C CA . TYR A 1 227 ? 12.882 7.506 5.264 1.00 81.19 227 TYR A CA 1
ATOM 1804 C C . TYR A 1 227 ? 13.036 8.103 6.661 1.00 81.19 227 TYR A C 1
ATOM 1806 O O . TYR A 1 227 ? 12.055 8.581 7.218 1.00 81.19 227 TYR A O 1
ATOM 1814 N N . ARG A 1 228 ? 14.258 8.176 7.208 1.00 76.38 228 ARG A N 1
ATOM 1815 C CA . ARG A 1 228 ? 14.492 8.829 8.508 1.00 76.38 228 ARG A CA 1
ATOM 1816 C C . ARG A 1 228 ? 14.095 10.304 8.509 1.00 76.38 228 ARG A C 1
ATOM 1818 O O . ARG A 1 228 ? 13.502 10.763 9.476 1.00 76.38 228 ARG A O 1
ATOM 1825 N N . ARG A 1 229 ? 14.351 11.028 7.415 1.00 70.50 229 ARG A N 1
ATOM 1826 C CA . ARG A 1 229 ? 13.934 12.435 7.275 1.00 70.50 229 ARG A CA 1
ATOM 1827 C C . ARG A 1 229 ? 12.414 12.606 7.216 1.00 70.50 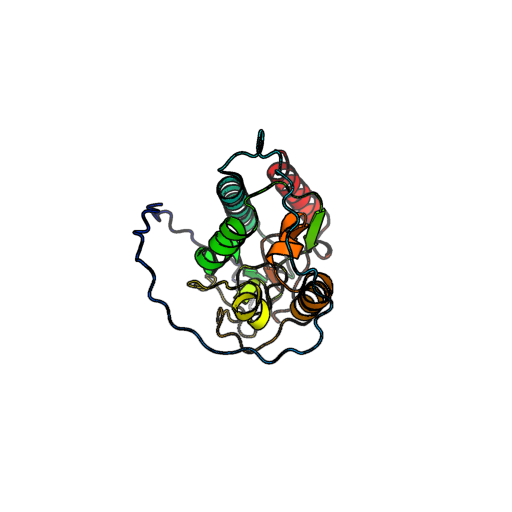229 ARG A C 1
ATOM 1829 O O . ARG A 1 229 ? 11.928 13.652 7.617 1.00 70.50 229 ARG A O 1
ATOM 1836 N N . GLY A 1 230 ? 11.681 11.598 6.742 1.00 58.75 230 GLY A N 1
ATOM 1837 C CA . GLY A 1 230 ? 10.215 11.598 6.723 1.00 58.75 230 GLY A CA 1
ATOM 1838 C C . GLY A 1 230 ? 9.548 11.162 8.036 1.00 58.75 230 GLY A C 1
ATOM 1839 O O . GLY A 1 230 ? 8.331 11.272 8.138 1.00 58.75 230 GLY A O 1
ATOM 1840 N N . ILE A 1 231 ? 10.312 10.651 9.014 1.00 52.16 231 ILE A N 1
ATOM 1841 C CA . ILE A 1 231 ? 9.800 10.108 10.291 1.00 52.16 231 ILE A CA 1
ATOM 1842 C C . ILE A 1 231 ? 10.041 11.066 11.478 1.00 52.16 231 ILE A C 1
ATOM 1844 O O . ILE A 1 231 ? 9.405 10.909 12.513 1.00 52.16 231 ILE A O 1
ATOM 1848 N N . SER A 1 232 ? 10.909 12.076 11.353 1.00 35.78 232 SER A N 1
ATOM 1849 C CA . SER A 1 232 ? 11.126 13.071 12.417 1.00 35.78 232 SER A CA 1
ATOM 1850 C C . SER A 1 232 ? 9.991 14.098 12.487 1.00 35.78 232 SER A C 1
ATOM 1852 O O . SER A 1 232 ? 10.080 15.135 11.833 1.00 35.78 232 SER A O 1
ATOM 1854 N N . TYR A 1 233 ? 8.968 13.824 13.302 1.00 36.81 233 TYR A N 1
ATOM 1855 C CA . TYR A 1 233 ? 8.009 14.807 13.822 1.00 36.81 233 TYR A CA 1
ATOM 1856 C C . TYR A 1 233 ? 7.595 14.455 15.244 1.00 36.81 233 TYR A C 1
ATOM 1858 O O . TYR A 1 233 ? 7.380 13.250 15.500 1.00 36.81 233 TYR A O 1
#

Sequence (233 aa):
MSEWPVKRARVDVKEDLPLDLSMRSISTGTESEKSQESPSNCPSTLPNHSENTQNFPPDVPLRLLSLEFSLTKTLQKILFPAPVEYLYSPIEYAFSVHSNYLQKFCKHEKKILFLGMNPGPWGMSQTGVPFGEVNTVVNWLGLSGHIDKPPREQPARRVTGLLCKRSEVSGRRFWELFKGLCCTPEIFFRHSFLRNYCPVALMDAAGRNITPAELKATLVLELSRLYRRGISY

pLDDT: mean 80.06, std 24.95, range [25.48, 98.75]

InterPro domains:
  IPR036895 Uracil-DNA glycosylase-like domain superfamily [G3DSA:3.40.470.10] (59-231)
  IPR036895 Uracil-DNA glycosylase-like domain superfamily [SSF52141] (63-219)
  IPR039134 Single-strand selective monofunctional uracil DNA glycosylase [PTHR13235] (40-218)

Radius of gyration: 19.82 Å; chains: 1; bounding box: 60×38×61 Å

Foldseek 3Di:
DDDDDDPADADDDDDDDDDDDDDDDDDDDDDDDDDDDDDQPAPPDDPPDPPPQVDDDQCVLVLLLVLLVVLLVVVSPDRADPQFRDKAQLCPQLVQQLSVLSNVQVRGEAQAEAEAFEDDLQACSQEVDVLHWLCCSCPAVVTDDGGGFDPDDQPVRGHPHSPRPDGDPSSCVVVVVCCSVHVHVCSCSVHYDYDYLRSMWTAGSNRDTDTLVNGDPVVNVVSVVSSVVSPDD

Secondary structure (DSSP, 8-state):
-PPPP-----PPP---------PPP------------------SS--------TT--TTHHHHHHHHHHHHHHHHTTS-PPTT--EEE-HHHHTHHHHHHHHHHH-SS--SEEEEESS--TTTHHHHSSTT--HHHHHHTS---------SS--TTS---GGG--S--HHHHHHHHHHHHHHSSHHHHHTTEEEEESS-SEEE-TT--EE-GGGS-HHHHHHHHHHHHHHH--

Organism: NCBI:txid64838